Protein AF-A0A258ZZ74-F1 (afdb_monomer_lite)

Structure (mmCIF, N/CA/C/O backbone):
data_AF-A0A258ZZ74-F1
#
_entry.id   AF-A0A258ZZ74-F1
#
loop_
_atom_site.group_PDB
_atom_site.id
_atom_site.type_symbol
_atom_site.label_atom_id
_atom_site.label_alt_id
_atom_site.label_comp_id
_atom_site.label_asym_id
_atom_site.label_entity_id
_atom_site.label_seq_id
_atom_site.pdbx_PDB_ins_code
_atom_site.Cartn_x
_atom_site.Cartn_y
_atom_site.Cartn_z
_atom_site.occupancy
_atom_site.B_iso_or_equiv
_atom_site.auth_seq_id
_atom_site.auth_comp_id
_atom_site.auth_asym_id
_atom_site.auth_atom_id
_atom_site.pdbx_PDB_model_num
ATOM 1 N N . MET A 1 1 ? 78.093 2.857 35.028 1.00 42.72 1 MET A N 1
ATOM 2 C CA . MET A 1 1 ? 77.503 2.617 36.361 1.00 42.72 1 MET A CA 1
ATOM 3 C C . MET A 1 1 ? 76.112 3.218 36.326 1.00 42.72 1 MET A C 1
ATOM 5 O O . MET A 1 1 ? 76.011 4.297 35.765 1.00 42.72 1 MET A O 1
ATOM 9 N N . THR A 1 2 ? 75.133 2.490 36.871 1.00 38.94 2 THR A N 1
ATOM 10 C CA . THR A 1 2 ? 73.660 2.657 36.847 1.00 38.94 2 THR A CA 1
ATOM 11 C C . THR A 1 2 ? 72.900 2.067 35.653 1.00 38.94 2 THR A C 1
ATOM 13 O O . THR A 1 2 ? 73.303 2.189 34.500 1.00 38.94 2 THR A O 1
ATOM 16 N N . GLU A 1 3 ? 71.845 1.354 36.044 1.00 38.91 3 GLU A N 1
ATOM 17 C CA . GLU A 1 3 ? 70.993 0.377 35.367 1.00 38.91 3 GLU A CA 1
ATOM 18 C C . GLU A 1 3 ? 70.097 0.947 34.258 1.00 38.91 3 GLU A C 1
ATOM 20 O O . GLU A 1 3 ? 69.812 2.139 34.250 1.00 38.91 3 GLU A O 1
ATOM 25 N N . HIS A 1 4 ? 69.612 0.071 33.368 1.00 41.03 4 HIS A N 1
ATOM 26 C CA . HIS A 1 4 ? 68.176 -0.104 33.101 1.00 41.03 4 HIS A CA 1
ATOM 27 C C . HIS A 1 4 ? 67.924 -1.279 32.136 1.00 41.03 4 HIS A C 1
ATOM 29 O O . HIS A 1 4 ? 68.303 -1.253 30.970 1.00 41.03 4 HIS A O 1
ATOM 35 N N . ASP A 1 5 ? 67.276 -2.291 32.709 1.00 38.75 5 ASP A N 1
ATOM 36 C CA . ASP A 1 5 ? 66.079 -2.983 32.233 1.00 38.75 5 ASP A CA 1
ATOM 37 C C . ASP A 1 5 ? 66.019 -3.854 30.965 1.00 38.75 5 ASP A C 1
ATOM 39 O O . ASP A 1 5 ? 66.289 -3.462 29.834 1.00 38.75 5 ASP A O 1
ATOM 43 N N . ALA A 1 6 ? 65.408 -5.012 31.252 1.00 40.25 6 ALA A N 1
ATOM 44 C CA . ALA A 1 6 ? 64.407 -5.743 30.482 1.00 40.25 6 ALA A CA 1
ATOM 45 C C . ALA A 1 6 ? 64.885 -6.726 29.403 1.00 40.25 6 ALA A C 1
ATOM 47 O O . ALA A 1 6 ? 64.881 -6.476 28.200 1.00 40.25 6 ALA A O 1
ATOM 48 N N . HIS A 1 7 ? 65.146 -7.941 29.889 1.00 41.88 7 HIS A N 1
ATOM 49 C CA . HIS A 1 7 ? 65.055 -9.191 29.146 1.00 41.88 7 HIS A CA 1
ATOM 50 C C . HIS A 1 7 ? 63.631 -9.423 28.605 1.00 41.88 7 HIS A C 1
ATOM 52 O O . HIS A 1 7 ? 62.680 -9.534 29.377 1.00 41.88 7 HIS A O 1
ATOM 58 N N . ALA A 1 8 ? 63.500 -9.589 27.288 1.00 38.78 8 ALA A N 1
ATOM 59 C CA . ALA A 1 8 ? 62.332 -10.176 26.637 1.00 38.78 8 ALA A CA 1
ATOM 60 C C . ALA A 1 8 ? 62.792 -11.400 25.833 1.00 38.78 8 ALA A C 1
ATOM 62 O O . ALA A 1 8 ? 63.594 -11.273 24.910 1.00 38.78 8 ALA A O 1
ATOM 63 N N . GLY A 1 9 ? 62.316 -12.591 26.200 1.00 32.47 9 GLY A N 1
ATOM 64 C CA . GLY A 1 9 ? 62.687 -13.825 25.514 1.00 32.47 9 GLY A CA 1
ATOM 65 C C . GLY A 1 9 ? 61.933 -15.053 26.014 1.00 32.47 9 GLY A C 1
ATOM 66 O O . GLY A 1 9 ? 62.335 -15.660 26.994 1.00 32.47 9 GLY A O 1
ATOM 67 N N . HIS A 1 10 ? 60.872 -15.392 25.278 1.00 40.28 10 HIS A N 1
ATOM 68 C CA . HIS A 1 10 ? 60.289 -16.720 25.047 1.00 40.28 10 HIS A CA 1
ATOM 69 C C . HIS A 1 10 ? 59.945 -17.640 26.230 1.00 40.28 10 HIS A C 1
ATOM 71 O O . HIS A 1 10 ? 60.814 -18.310 26.772 1.00 40.28 10 HIS A O 1
ATOM 77 N N . HIS A 1 11 ? 58.641 -17.879 26.424 1.00 39.41 11 HIS A N 1
ATOM 78 C CA . HIS A 1 11 ? 58.143 -19.209 26.784 1.00 39.41 11 HIS A CA 1
ATOM 79 C C . HIS A 1 11 ? 56.885 -19.569 25.980 1.00 39.41 11 HIS A C 1
ATOM 81 O O . HIS A 1 11 ? 55.865 -18.886 26.026 1.00 39.41 11 HIS A O 1
ATOM 87 N N . HIS A 1 12 ? 57.027 -20.649 25.210 1.00 41.47 12 HIS A N 1
ATOM 88 C CA . HIS A 1 12 ? 55.965 -21.460 24.623 1.00 41.47 12 HIS A CA 1
ATOM 89 C C . HIS A 1 12 ? 54.983 -21.912 25.711 1.00 41.47 12 HIS A C 1
ATOM 91 O O . HIS A 1 12 ? 55.421 -22.456 26.723 1.00 41.47 12 HIS A O 1
ATOM 97 N N . HIS A 1 13 ? 53.680 -21.783 25.460 1.00 45.50 13 HIS A N 1
ATOM 98 C CA . HIS A 1 13 ? 52.678 -22.588 26.150 1.00 45.50 13 HIS A CA 1
ATOM 99 C C . HIS A 1 13 ? 51.765 -23.266 25.131 1.00 45.50 13 HIS A C 1
ATOM 101 O O . HIS A 1 13 ? 51.110 -22.615 24.319 1.00 45.50 13 HIS A O 1
ATOM 107 N N . ASP A 1 14 ? 51.812 -24.594 25.188 1.00 38.06 14 ASP A N 1
ATOM 108 C CA . ASP A 1 14 ? 50.993 -25.559 24.474 1.00 38.06 14 ASP A CA 1
ATOM 109 C C . ASP A 1 14 ? 49.493 -25.271 24.610 1.00 38.06 14 ASP A C 1
ATOM 111 O O . ASP A 1 14 ? 48.965 -25.095 25.710 1.00 38.06 14 ASP A O 1
ATOM 115 N N . HIS A 1 15 ? 48.791 -25.296 23.478 1.00 46.56 15 HIS A N 1
ATOM 116 C CA . HIS A 1 15 ? 47.340 -25.420 23.450 1.00 46.56 15 HIS A CA 1
ATOM 117 C C . HIS A 1 15 ? 46.973 -26.877 23.745 1.00 46.56 15 HIS A C 1
ATOM 119 O O . HIS A 1 15 ? 46.989 -27.725 22.857 1.00 46.56 15 HIS A O 1
ATOM 125 N N . ALA A 1 16 ? 46.662 -27.166 25.008 1.00 42.06 16 ALA A N 1
ATOM 126 C CA . ALA A 1 16 ? 46.005 -28.405 25.390 1.00 42.06 16 ALA A CA 1
ATOM 127 C C . ALA A 1 16 ? 44.517 -28.327 25.008 1.00 42.06 16 ALA A C 1
ATOM 129 O O . ALA A 1 16 ? 43.770 -27.497 25.532 1.00 42.06 16 ALA A O 1
ATOM 130 N N . ASP A 1 17 ? 44.116 -29.198 24.083 1.00 41.81 17 ASP A N 1
ATOM 131 C CA . ASP A 1 17 ? 42.730 -29.479 23.719 1.00 41.81 17 ASP A CA 1
ATOM 132 C C . ASP A 1 17 ? 41.906 -29.834 24.965 1.00 41.81 17 AS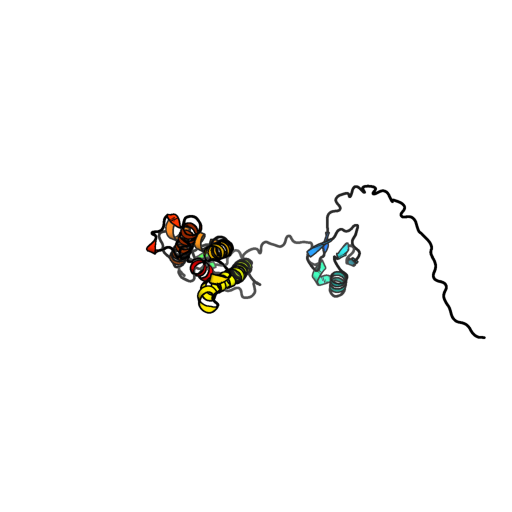P A C 1
ATOM 134 O O . ASP A 1 17 ? 42.073 -30.896 25.571 1.00 41.81 17 ASP A O 1
ATOM 138 N N . HIS A 1 18 ? 40.985 -28.946 25.343 1.00 48.97 18 HIS A N 1
ATOM 139 C CA . HIS A 1 18 ? 39.952 -29.260 26.321 1.00 48.97 18 HIS A CA 1
ATOM 140 C C . HIS A 1 18 ? 38.728 -29.851 25.604 1.00 48.97 18 HIS A C 1
ATOM 142 O O . HIS A 1 18 ? 38.211 -29.244 24.664 1.00 48.97 18 HIS A O 1
ATOM 148 N N . PRO A 1 19 ? 38.229 -31.021 26.040 1.00 39.16 19 PRO A N 1
ATOM 149 C CA . PRO A 1 19 ? 37.115 -31.692 25.392 1.00 39.16 19 PRO A CA 1
ATOM 150 C C . PRO A 1 19 ? 35.826 -30.889 25.588 1.00 39.16 19 PRO A C 1
ATOM 152 O O . PRO A 1 19 ? 35.427 -30.589 26.716 1.00 39.16 19 PRO A O 1
ATOM 155 N N . HIS A 1 20 ? 35.141 -30.583 24.484 1.00 40.81 20 HIS A N 1
ATOM 156 C CA . HIS A 1 20 ? 33.762 -30.104 24.492 1.00 40.81 20 HIS A CA 1
ATOM 157 C C . HIS A 1 20 ? 32.838 -31.231 24.971 1.00 40.81 20 HIS A C 1
ATOM 159 O O . HIS A 1 20 ? 32.226 -31.948 24.182 1.00 40.81 20 HIS A O 1
ATOM 165 N N . ALA A 1 21 ? 32.753 -31.402 26.290 1.00 36.88 21 ALA A N 1
ATOM 166 C CA . ALA A 1 21 ? 31.701 -32.179 26.918 1.00 36.88 21 ALA A CA 1
ATOM 167 C C . ALA A 1 21 ? 30.372 -31.451 26.681 1.00 36.88 21 ALA A C 1
ATOM 169 O O . ALA A 1 21 ? 30.149 -30.345 27.180 1.00 36.88 21 ALA A O 1
ATOM 170 N N . GLY A 1 22 ? 29.513 -32.069 25.870 1.00 42.47 22 GLY A N 1
ATOM 171 C CA . GLY A 1 22 ? 28.135 -31.652 25.674 1.00 42.47 22 GLY A CA 1
ATOM 172 C C . GLY A 1 22 ? 27.403 -31.664 27.008 1.00 42.47 22 GLY A C 1
ATOM 173 O O . GLY A 1 22 ? 27.003 -32.715 27.497 1.00 42.47 22 GLY A O 1
ATOM 174 N N . ALA A 1 23 ? 27.244 -30.485 27.603 1.00 36.53 23 ALA A N 1
ATOM 175 C CA . ALA A 1 23 ? 26.291 -30.285 28.675 1.00 36.53 23 ALA A CA 1
ATOM 176 C C . ALA A 1 23 ? 24.900 -30.256 28.039 1.00 36.53 23 ALA A C 1
ATOM 178 O O . ALA A 1 23 ? 24.501 -29.259 27.431 1.00 36.53 23 ALA A O 1
ATOM 179 N N . GLU A 1 24 ? 24.191 -31.375 28.159 1.00 40.66 24 GLU A N 1
ATOM 180 C CA . GLU A 1 24 ? 22.747 -31.461 27.987 1.00 40.66 24 GLU A CA 1
ATOM 181 C C . GLU A 1 24 ? 22.100 -30.367 28.848 1.00 40.66 24 GLU A C 1
ATOM 183 O O . GLU A 1 24 ? 22.023 -30.458 30.073 1.00 40.66 24 GLU A O 1
ATOM 188 N N . ARG A 1 25 ? 21.701 -29.262 28.213 1.00 40.62 25 ARG A N 1
ATOM 189 C CA . ARG A 1 25 ? 20.958 -28.202 28.888 1.00 40.62 25 ARG A CA 1
ATOM 190 C C . ARG A 1 25 ? 19.504 -28.640 28.946 1.00 40.62 25 ARG A C 1
ATOM 192 O O . ARG A 1 25 ? 18.794 -28.561 27.945 1.00 40.62 25 ARG A O 1
AT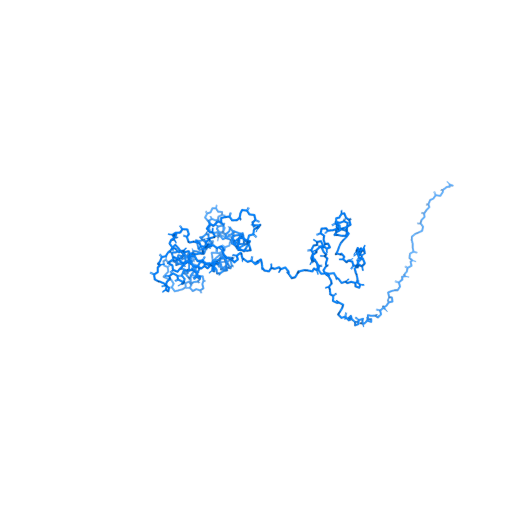OM 199 N N . SER A 1 26 ? 19.073 -29.078 30.126 1.00 42.00 26 SER A N 1
ATOM 200 C CA . SER A 1 26 ? 17.659 -29.095 30.500 1.00 42.00 26 SER A CA 1
ATOM 201 C C . SER A 1 26 ? 17.007 -27.769 30.090 1.00 42.00 26 SER A C 1
ATOM 203 O O . SER A 1 26 ? 17.641 -26.719 30.254 1.00 42.00 26 SER A O 1
ATOM 205 N N . PRO A 1 27 ? 15.770 -27.770 29.567 1.00 42.69 27 PRO A N 1
ATOM 206 C CA . PRO A 1 27 ? 15.079 -26.540 29.216 1.00 42.69 27 PRO A CA 1
ATOM 207 C C . PRO A 1 27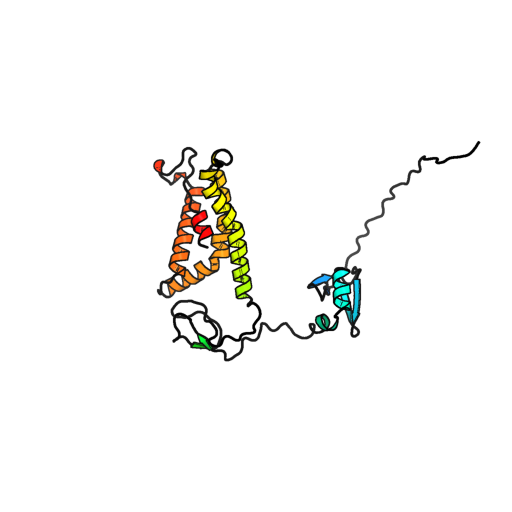 ? 14.738 -25.801 30.514 1.00 42.69 27 PRO A C 1
ATOM 209 O O . PRO A 1 27 ? 13.717 -26.060 31.143 1.00 42.69 27 PRO A O 1
ATOM 212 N N . VAL A 1 28 ? 15.632 -24.918 30.963 1.00 55.38 28 VAL A N 1
ATOM 213 C CA . VAL A 1 28 ? 15.297 -23.940 31.998 1.00 55.38 28 VAL A CA 1
ATOM 214 C C . VAL A 1 28 ? 14.368 -22.949 31.320 1.00 55.38 28 VAL A C 1
ATOM 216 O O . VAL A 1 28 ? 14.767 -22.284 30.363 1.00 55.38 28 VAL A O 1
ATOM 219 N N . GLU A 1 29 ? 13.117 -22.922 31.765 1.00 69.50 29 GLU A N 1
ATOM 220 C CA . GLU A 1 29 ? 12.105 -22.007 31.253 1.00 69.50 29 GLU A CA 1
ATOM 221 C C . GLU A 1 29 ? 12.646 -20.576 31.354 1.00 69.50 29 GLU A C 1
ATOM 223 O O . GLU A 1 29 ? 13.034 -20.115 32.431 1.00 69.50 29 GLU A O 1
ATOM 228 N N . ALA A 1 30 ? 12.782 -19.910 30.206 1.00 75.25 30 ALA A N 1
ATOM 229 C CA . ALA A 1 30 ? 13.293 -18.551 30.160 1.00 75.25 30 ALA A CA 1
ATOM 230 C C . ALA A 1 30 ? 12.299 -17.630 30.880 1.00 75.25 30 ALA A C 1
ATOM 232 O O . ALA A 1 30 ? 11.107 -17.616 30.573 1.00 75.25 30 ALA A O 1
ATOM 233 N N . VAL A 1 31 ? 12.794 -16.868 31.852 1.00 83.69 31 VAL A N 1
ATOM 234 C CA . VAL A 1 31 ? 11.992 -15.941 32.657 1.00 83.69 31 VAL A CA 1
ATOM 235 C C . VAL A 1 31 ? 12.115 -14.549 32.051 1.00 83.69 31 VAL A C 1
ATOM 237 O O . VAL A 1 31 ? 13.146 -14.199 31.484 1.00 83.69 31 VAL A O 1
ATOM 240 N N . LYS A 1 32 ? 11.065 -13.733 32.127 1.00 85.75 32 LYS A N 1
ATOM 241 C CA . LYS A 1 32 ? 11.079 -12.389 31.537 1.00 85.75 32 LYS A CA 1
ATOM 242 C C . LYS A 1 32 ? 11.694 -11.364 32.481 1.00 85.75 32 LYS A C 1
ATOM 244 O O . LYS A 1 32 ? 11.342 -11.315 33.656 1.00 85.75 32 LYS A O 1
ATOM 249 N N . ASP A 1 33 ? 12.538 -10.500 31.928 1.00 85.00 33 ASP A N 1
ATOM 250 C CA . ASP A 1 33 ? 12.975 -9.269 32.581 1.00 85.00 33 ASP A CA 1
ATOM 251 C C . ASP A 1 33 ? 11.752 -8.344 32.776 1.00 85.00 33 ASP A C 1
ATOM 253 O O . ASP A 1 33 ? 11.098 -7.987 31.789 1.00 85.00 33 ASP A O 1
ATOM 257 N N . PRO A 1 34 ? 11.412 -7.944 34.012 1.00 81.12 34 PRO A N 1
ATOM 258 C CA . PRO A 1 34 ? 10.199 -7.178 34.298 1.00 81.12 34 PRO A CA 1
ATOM 259 C C . PRO A 1 34 ? 10.265 -5.709 33.840 1.00 81.12 34 PRO A C 1
ATOM 261 O O . PRO A 1 34 ? 9.227 -5.053 33.777 1.00 81.12 34 PRO A O 1
ATOM 264 N N . VAL A 1 35 ? 11.448 -5.184 33.498 1.00 83.19 35 VAL A N 1
ATOM 265 C CA . VAL A 1 35 ? 11.635 -3.798 33.038 1.00 83.19 35 VAL A CA 1
ATOM 266 C C . VAL A 1 35 ? 11.483 -3.689 31.524 1.00 83.19 35 VAL A C 1
ATOM 268 O O . VAL A 1 35 ? 10.811 -2.782 31.035 1.00 83.19 35 VAL A O 1
ATOM 271 N N . CYS A 1 36 ? 12.092 -4.602 30.764 1.00 80.56 36 CYS A N 1
ATOM 272 C CA . CYS A 1 36 ? 12.118 -4.523 29.297 1.00 80.56 36 CYS A CA 1
ATOM 273 C C . CYS A 1 36 ? 11.370 -5.655 28.575 1.00 80.56 36 CYS A C 1
ATOM 275 O O . CYS A 1 36 ? 11.104 -5.543 27.378 1.00 80.56 36 CYS A O 1
ATOM 277 N N . GLY A 1 37 ? 11.016 -6.736 29.274 1.00 78.81 37 GLY A N 1
ATOM 278 C CA . GLY A 1 37 ? 10.321 -7.896 28.711 1.00 78.81 37 GLY A CA 1
ATOM 279 C C . GLY A 1 37 ? 11.210 -8.875 27.938 1.00 78.81 37 GLY A C 1
ATOM 280 O O . GLY A 1 37 ? 10.674 -9.780 27.298 1.00 78.81 37 GLY A O 1
ATOM 281 N N . MET A 1 38 ? 12.537 -8.705 27.974 1.00 82.06 38 MET A N 1
ATOM 282 C CA . MET A 1 38 ? 13.495 -9.615 27.336 1.00 82.06 38 MET A CA 1
ATOM 283 C C . MET A 1 38 ? 13.528 -10.968 28.058 1.00 82.06 38 MET A C 1
ATOM 285 O O . MET A 1 38 ? 13.427 -11.025 29.281 1.00 82.06 38 MET A O 1
ATOM 289 N N . GLU A 1 39 ? 13.671 -12.061 27.311 1.00 86.25 39 GLU A N 1
ATOM 290 C CA . GLU A 1 39 ? 13.815 -13.402 27.884 1.00 86.25 39 GLU A CA 1
ATOM 291 C C . GLU A 1 39 ? 15.219 -13.584 28.467 1.00 86.25 39 GLU A C 1
ATOM 293 O O . GLU A 1 39 ? 16.230 -13.394 27.791 1.00 86.25 39 GLU A O 1
ATOM 298 N N . VAL A 1 40 ? 15.274 -13.953 29.741 1.00 85.69 40 VAL A N 1
ATOM 299 C CA . VAL A 1 40 ? 16.495 -14.155 30.509 1.00 85.69 40 VAL A CA 1
ATOM 300 C C . VAL A 1 40 ? 16.516 -15.596 30.987 1.00 85.69 40 VAL A C 1
ATOM 302 O O . VAL A 1 40 ? 15.554 -16.096 31.566 1.00 85.69 40 VAL A O 1
ATOM 305 N N . ASN A 1 41 ? 17.633 -16.280 30.762 1.00 84.75 41 ASN A N 1
ATOM 306 C CA . ASN A 1 41 ? 17.838 -17.608 31.318 1.00 84.75 41 ASN A CA 1
ATOM 307 C C . ASN A 1 41 ? 18.258 -17.485 32.799 1.00 84.75 41 ASN A C 1
ATOM 309 O O . ASN A 1 41 ? 19.355 -16.980 33.060 1.00 84.75 41 ASN A O 1
ATOM 313 N N . PRO A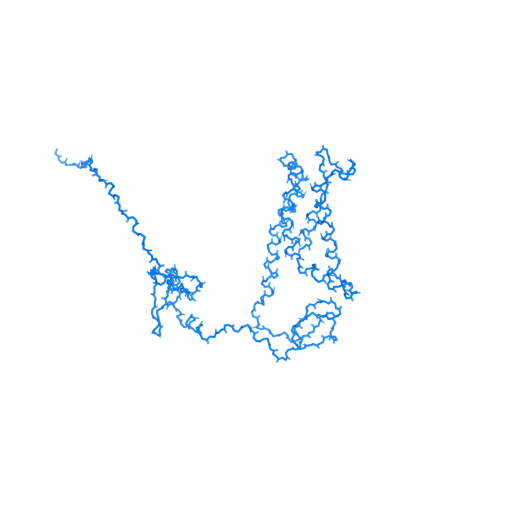 1 42 ? 17.453 -17.977 33.762 1.00 82.12 42 PRO A N 1
ATOM 314 C CA . PRO A 1 42 ? 17.769 -17.901 35.191 1.00 82.12 42 PRO A CA 1
ATOM 315 C C . PRO A 1 42 ? 19.097 -18.561 35.579 1.00 82.12 42 PRO A C 1
ATOM 317 O O . PRO A 1 42 ? 19.738 -18.141 36.539 1.00 82.12 42 PRO A O 1
ATOM 320 N N . ALA A 1 43 ? 19.536 -19.582 34.833 1.00 79.06 43 ALA A N 1
ATOM 321 C CA . ALA A 1 43 ? 20.766 -20.320 35.116 1.00 79.06 43 ALA A CA 1
ATOM 322 C C . ALA A 1 43 ? 22.041 -19.565 34.703 1.00 79.06 43 ALA A C 1
ATOM 324 O O . ALA A 1 43 ? 23.126 -19.899 35.173 1.00 79.06 43 ALA A O 1
ATOM 325 N N . THR A 1 44 ? 21.931 -18.559 33.828 1.00 78.88 44 THR A N 1
ATOM 326 C CA . THR A 1 44 ? 23.079 -17.790 33.311 1.00 78.88 44 THR A CA 1
ATOM 327 C C . THR A 1 44 ? 22.940 -16.282 33.522 1.00 78.88 44 THR A C 1
ATOM 329 O O . THR A 1 44 ? 23.741 -15.513 32.994 1.00 78.88 44 THR A O 1
ATOM 332 N N . ALA A 1 45 ? 21.914 -15.836 34.247 1.00 79.25 45 ALA A N 1
ATOM 333 C CA . ALA A 1 45 ? 21.653 -14.424 34.489 1.00 79.25 45 ALA A CA 1
ATOM 334 C C . ALA A 1 45 ? 22.720 -13.814 35.414 1.00 79.25 45 ALA A C 1
ATOM 336 O O . ALA A 1 45 ? 22.852 -14.211 36.571 1.00 79.25 45 ALA A O 1
ATOM 337 N N . GLY A 1 46 ? 23.460 -12.821 34.911 1.00 80.75 46 GLY A N 1
ATOM 338 C CA . GLY A 1 46 ? 24.462 -12.089 35.697 1.00 80.75 46 GLY A CA 1
ATOM 339 C C . GLY A 1 46 ? 23.869 -11.066 36.673 1.00 80.75 46 GLY A C 1
ATOM 340 O O . GLY A 1 46 ? 24.531 -10.697 37.637 1.00 80.75 46 GLY A O 1
ATOM 341 N N . PHE A 1 47 ? 22.623 -10.633 36.449 1.00 85.75 47 PHE A N 1
ATOM 342 C CA . PHE A 1 47 ? 21.953 -9.596 37.235 1.00 85.75 47 PHE A CA 1
ATOM 343 C C . PHE A 1 47 ? 20.639 -10.132 37.809 1.00 85.75 47 PHE A C 1
ATOM 345 O O . PHE A 1 47 ? 19.775 -10.603 37.064 1.00 85.75 47 PHE A O 1
ATOM 352 N N . ARG A 1 48 ? 20.491 -10.060 39.135 1.00 87.19 48 ARG A N 1
ATOM 353 C CA . ARG A 1 48 ? 19.324 -10.553 39.877 1.00 87.19 48 ARG A CA 1
ATOM 354 C C . ARG A 1 48 ? 19.031 -9.660 41.075 1.00 87.19 48 ARG A C 1
ATOM 356 O O . ARG A 1 48 ? 19.967 -9.165 41.690 1.00 87.19 48 ARG A O 1
ATOM 363 N N . SER A 1 49 ? 17.761 -9.518 41.425 1.00 86.12 49 SER A N 1
ATOM 364 C CA . SER A 1 49 ? 17.319 -8.768 42.605 1.00 86.12 49 SER A CA 1
ATOM 365 C C . SER A 1 49 ? 16.200 -9.531 43.303 1.00 86.12 49 SER A C 1
ATOM 367 O O . SER A 1 49 ? 15.431 -10.250 42.661 1.00 86.12 49 SER A O 1
ATOM 369 N N . GLU A 1 50 ? 16.125 -9.416 44.624 1.00 86.31 50 GLU A N 1
ATOM 370 C CA . GLU A 1 50 ? 15.117 -10.089 45.436 1.00 86.31 50 GLU A CA 1
ATOM 371 C C . GLU A 1 50 ? 14.135 -9.059 45.991 1.00 86.31 50 GLU A C 1
ATOM 373 O O . GLU A 1 50 ? 14.520 -8.130 46.699 1.00 86.31 50 GLU A O 1
ATOM 378 N N . TYR A 1 51 ? 12.852 -9.214 45.664 1.00 81.12 51 TYR A N 1
ATOM 379 C CA . TYR A 1 51 ? 11.812 -8.297 46.118 1.00 81.12 51 TYR A CA 1
ATOM 380 C C . TYR A 1 51 ? 10.525 -9.053 46.445 1.00 81.12 51 TYR A C 1
ATOM 382 O O . TYR A 1 51 ? 10.014 -9.826 45.635 1.00 81.12 51 TYR A O 1
ATOM 390 N N . GLY A 1 52 ? 9.990 -8.850 47.654 1.00 75.31 52 GLY A N 1
ATOM 391 C CA . GLY A 1 52 ? 8.762 -9.518 48.106 1.00 75.31 52 GLY A CA 1
ATOM 392 C C . GLY A 1 52 ? 8.867 -11.048 48.196 1.00 75.31 52 GLY A C 1
ATOM 393 O O . GLY A 1 52 ? 7.865 -11.730 48.002 1.00 75.31 52 GLY A O 1
ATOM 394 N N . GLY A 1 53 ? 10.068 -11.589 48.445 1.00 77.31 53 GLY A N 1
ATOM 395 C CA . GLY A 1 53 ? 10.321 -13.036 48.524 1.00 77.31 53 GLY A CA 1
ATOM 396 C C . GLY A 1 53 ? 10.383 -13.754 47.169 1.00 77.31 53 GLY A C 1
ATOM 397 O O . GLY A 1 53 ? 10.351 -14.982 47.129 1.00 77.31 53 GLY A O 1
ATOM 398 N N . LYS A 1 54 ? 10.456 -13.004 46.059 1.00 81.69 54 LYS A N 1
ATOM 399 C CA . LYS A 1 54 ? 10.681 -13.518 44.700 1.00 81.69 54 LYS A CA 1
ATOM 400 C C . LYS A 1 54 ? 12.011 -13.001 44.149 1.00 81.69 54 LYS A C 1
ATOM 402 O O . LYS A 1 54 ? 12.342 -11.828 44.325 1.00 81.69 54 LYS A O 1
ATOM 407 N N . THR A 1 55 ? 12.744 -13.863 43.445 1.00 86.25 55 THR A N 1
ATOM 408 C CA . THR A 1 55 ? 13.961 -13.491 42.709 1.00 86.25 55 THR A CA 1
ATOM 409 C C . THR A 1 55 ? 13.610 -13.095 41.275 1.00 86.25 55 THR A C 1
ATOM 411 O O . THR A 1 55 ? 13.037 -13.893 40.536 1.00 86.25 55 THR A O 1
ATOM 414 N N . TYR A 1 56 ? 13.985 -11.880 40.879 1.00 85.75 56 TYR A N 1
ATOM 415 C CA . TYR A 1 56 ? 13.849 -11.350 39.522 1.00 85.75 56 TYR A CA 1
ATOM 416 C C . TYR A 1 56 ? 15.198 -11.390 38.804 1.00 85.75 56 TYR A C 1
ATOM 418 O O . TYR A 1 56 ? 16.238 -11.148 39.420 1.00 85.75 56 TYR A O 1
ATOM 426 N N . PHE A 1 57 ? 15.177 -11.676 37.502 1.00 88.25 57 PHE A N 1
ATOM 427 C CA . PHE A 1 57 ? 16.365 -11.776 36.651 1.00 88.25 57 PHE A CA 1
ATOM 428 C C . PHE A 1 57 ? 16.335 -10.695 35.571 1.00 88.25 57 PHE A C 1
ATOM 430 O O . PHE A 1 57 ? 15.278 -10.430 34.999 1.00 88.25 57 PHE A O 1
ATOM 437 N N . PHE A 1 58 ? 17.491 -10.095 35.279 1.00 89.94 58 PHE A N 1
ATOM 438 C CA . PHE A 1 58 ? 17.593 -8.959 34.360 1.00 89.94 58 PHE A CA 1
ATOM 439 C C . PHE A 1 58 ? 18.571 -9.217 33.219 1.00 89.94 58 PHE A C 1
ATOM 441 O O . PHE A 1 58 ? 19.599 -9.878 33.386 1.00 89.94 58 PHE A O 1
ATOM 448 N N . CYS A 1 59 ? 18.275 -8.645 32.053 1.00 88.62 59 CYS A N 1
ATOM 449 C CA . CYS A 1 59 ? 19.090 -8.799 30.853 1.00 88.62 59 CYS A CA 1
ATOM 450 C C . CYS A 1 59 ? 20.353 -7.918 30.868 1.00 88.62 59 CYS A C 1
ATOM 452 O O . CYS A 1 59 ? 21.278 -8.141 30.090 1.00 88.62 59 CYS A O 1
ATOM 454 N N . SER A 1 60 ? 20.394 -6.887 31.720 1.00 87.69 60 SER A N 1
ATOM 455 C CA . SER A 1 60 ? 21.499 -5.926 31.803 1.00 87.69 60 SER A CA 1
ATOM 456 C C . SER A 1 60 ? 21.523 -5.192 33.146 1.00 87.69 60 SER A C 1
ATOM 458 O O . SER A 1 60 ? 20.486 -5.060 33.797 1.00 87.69 60 SER A O 1
ATOM 460 N N . ALA A 1 61 ? 22.683 -4.625 33.502 1.00 88.31 61 ALA A N 1
ATOM 461 C CA . ALA A 1 61 ? 22.836 -3.746 34.667 1.00 88.31 61 ALA A CA 1
ATOM 462 C C . ALA A 1 61 ? 21.830 -2.583 34.649 1.00 88.31 61 ALA A C 1
ATOM 464 O O . ALA A 1 61 ? 21.192 -2.285 35.647 1.00 88.31 61 ALA A O 1
ATOM 465 N N . LYS A 1 62 ? 21.580 -1.995 33.472 1.00 87.00 62 LYS A N 1
ATOM 466 C CA . LYS A 1 62 ? 20.614 -0.900 33.326 1.00 87.00 62 LYS A CA 1
ATOM 467 C C . LYS A 1 62 ? 19.191 -1.304 33.735 1.00 87.00 62 LYS A C 1
ATOM 469 O O . LYS A 1 62 ? 18.494 -0.508 34.358 1.00 87.00 62 LYS A O 1
ATOM 474 N N . CYS A 1 63 ? 18.747 -2.508 33.368 1.00 86.19 63 CYS A N 1
ATOM 475 C CA . CYS A 1 63 ? 17.413 -3.002 33.735 1.00 86.19 63 CYS A CA 1
ATOM 476 C C . CYS A 1 63 ? 17.339 -3.336 35.228 1.00 86.19 63 CYS A C 1
ATOM 478 O O . CYS A 1 63 ? 16.354 -2.994 35.874 1.00 86.19 63 CYS A O 1
ATOM 480 N N . HIS A 1 64 ? 18.412 -3.895 35.787 1.00 90.19 64 HIS A N 1
ATOM 481 C CA . HIS A 1 64 ? 18.548 -4.110 37.225 1.00 90.19 64 HIS A CA 1
ATOM 482 C C . HIS A 1 64 ? 18.429 -2.800 38.022 1.00 90.19 64 HIS A C 1
ATOM 484 O O . HIS A 1 64 ? 17.555 -2.676 38.875 1.00 90.19 64 HIS A O 1
ATOM 490 N N . ASP A 1 65 ? 19.223 -1.785 37.681 1.00 88.12 65 ASP A N 1
ATOM 491 C CA . ASP A 1 65 ? 19.247 -0.511 38.412 1.00 88.12 65 ASP A CA 1
ATOM 492 C C . ASP A 1 65 ? 17.908 0.236 38.291 1.00 88.12 65 ASP A C 1
ATOM 494 O O . ASP A 1 65 ? 17.433 0.873 39.231 1.00 88.12 65 ASP A O 1
ATOM 498 N N . THR A 1 66 ? 17.253 0.113 37.132 1.00 84.56 66 THR A N 1
ATOM 499 C CA . THR A 1 66 ? 15.913 0.672 36.902 1.00 84.56 66 THR A CA 1
ATOM 500 C C . THR A 1 66 ? 14.856 -0.016 37.771 1.00 84.56 66 THR A C 1
ATOM 502 O O . THR A 1 66 ? 13.938 0.646 38.258 1.00 84.56 66 THR A O 1
ATOM 505 N N . PHE A 1 67 ? 14.977 -1.329 37.982 1.00 88.00 67 PHE A N 1
ATOM 506 C CA . PHE A 1 67 ? 14.094 -2.079 38.870 1.00 88.00 67 PHE A CA 1
ATOM 507 C C . PHE A 1 67 ? 14.327 -1.714 40.338 1.00 88.00 67 PHE A C 1
ATOM 509 O O . PHE A 1 67 ? 13.358 -1.474 41.053 1.00 88.00 67 PHE A O 1
ATOM 516 N N . GLU A 1 68 ? 15.581 -1.607 40.784 1.00 85.75 68 GLU A N 1
ATOM 517 C CA . GLU A 1 68 ? 15.906 -1.218 42.164 1.00 85.75 68 GLU A CA 1
ATOM 518 C C . GLU A 1 68 ? 15.442 0.202 42.506 1.00 85.75 68 GLU A C 1
ATOM 520 O O . GLU A 1 68 ? 15.015 0.460 43.632 1.00 85.75 68 GLU A O 1
ATOM 525 N N . ALA A 1 69 ? 15.453 1.116 41.532 1.00 86.62 69 ALA A N 1
ATOM 526 C CA . ALA A 1 69 ? 14.972 2.480 41.721 1.00 86.62 69 ALA A CA 1
ATOM 527 C C . ALA A 1 69 ? 13.449 2.568 41.953 1.00 86.62 69 ALA A C 1
ATOM 529 O O . ALA A 1 69 ? 12.988 3.487 42.633 1.00 86.62 69 ALA A O 1
ATOM 530 N N . ALA A 1 70 ? 12.655 1.647 41.391 1.00 82.38 70 ALA A N 1
ATOM 531 C CA . ALA A 1 70 ? 11.192 1.676 41.489 1.00 82.38 70 ALA A CA 1
ATOM 532 C C . ALA A 1 70 ? 10.547 0.271 41.411 1.00 82.38 70 ALA A C 1
ATOM 534 O O . ALA A 1 70 ? 9.759 0.001 40.499 1.00 82.38 70 ALA A O 1
ATOM 535 N N . PRO A 1 71 ? 10.807 -0.634 42.372 1.00 81.19 71 PRO A N 1
ATOM 536 C CA . PRO A 1 71 ? 10.415 -2.043 42.260 1.00 81.19 71 PRO A CA 1
ATOM 537 C C . PRO A 1 71 ? 8.893 -2.246 42.256 1.00 81.19 71 PRO A C 1
ATOM 539 O O . PRO A 1 71 ? 8.372 -3.113 41.556 1.00 81.19 71 PRO A O 1
ATOM 542 N N . THR A 1 72 ? 8.139 -1.399 42.960 1.00 78.94 72 THR A N 1
ATOM 543 C CA . THR A 1 72 ? 6.668 -1.457 42.995 1.00 78.94 72 THR A CA 1
ATOM 544 C C . THR A 1 72 ? 6.017 -1.214 41.631 1.00 78.94 72 THR A C 1
ATOM 546 O O . THR A 1 72 ? 4.947 -1.764 41.375 1.00 78.94 72 THR A O 1
ATOM 549 N N . ALA A 1 73 ? 6.662 -0.453 40.737 1.00 76.38 73 ALA A N 1
ATOM 550 C CA . ALA A 1 73 ? 6.159 -0.195 39.387 1.00 76.38 73 ALA A CA 1
ATOM 551 C C . ALA A 1 73 ? 6.209 -1.445 38.491 1.00 76.38 73 ALA A C 1
ATOM 553 O O . ALA A 1 73 ? 5.397 -1.581 37.577 1.00 76.38 73 ALA A O 1
ATOM 554 N N . TYR A 1 74 ? 7.131 -2.369 38.775 1.00 73.50 74 TYR A N 1
ATOM 555 C CA . TYR A 1 74 ? 7.386 -3.554 37.951 1.00 73.50 74 TYR A CA 1
ATOM 556 C C . TYR A 1 74 ? 6.832 -4.847 38.568 1.00 73.50 74 TYR A C 1
ATOM 558 O O . TYR A 1 74 ? 6.466 -5.771 37.847 1.00 73.50 74 TYR A O 1
ATOM 566 N N . VAL A 1 75 ? 6.692 -4.905 39.895 1.00 74.00 75 VAL A N 1
ATOM 567 C CA . VAL A 1 75 ? 6.213 -6.095 40.629 1.00 74.00 75 VAL A CA 1
ATOM 568 C C . VAL A 1 75 ? 4.680 -6.209 40.650 1.00 74.00 75 VAL A C 1
ATOM 570 O O . VAL A 1 75 ? 4.136 -7.295 40.835 1.00 74.00 75 VAL A O 1
ATOM 573 N N . ALA A 1 76 ? 3.950 -5.123 40.379 1.00 58.53 76 ALA A N 1
ATOM 574 C CA . ALA A 1 76 ? 2.483 -5.116 40.370 1.00 58.53 76 ALA A CA 1
ATOM 575 C C . ALA A 1 76 ? 1.832 -5.861 39.175 1.00 58.53 76 ALA A C 1
ATOM 577 O O . ALA A 1 76 ? 0.606 -5.901 39.079 1.00 58.53 76 ALA A O 1
ATOM 578 N N . THR A 1 77 ? 2.613 -6.476 38.275 1.00 50.62 77 THR A N 1
ATOM 579 C CA . THR A 1 77 ? 2.122 -7.013 36.986 1.00 50.62 77 THR A CA 1
ATOM 580 C C . THR A 1 77 ? 2.272 -8.536 36.849 1.00 50.62 77 THR A C 1
ATOM 582 O O . THR A 1 77 ? 2.564 -9.038 35.770 1.00 50.62 77 THR A O 1
ATOM 585 N N . GLU A 1 78 ? 2.049 -9.308 37.918 1.00 50.56 78 GLU A N 1
ATOM 586 C CA . GLU A 1 78 ? 2.081 -10.787 37.837 1.00 50.56 78 GLU A CA 1
ATOM 587 C C . GLU A 1 78 ? 0.795 -11.512 38.277 1.00 50.56 78 GLU A C 1
ATOM 589 O O . GLU A 1 78 ? 0.786 -12.733 38.399 1.00 50.56 78 GLU A O 1
ATOM 594 N N . ALA A 1 79 ? -0.330 -10.810 38.451 1.00 44.81 79 ALA A N 1
ATOM 595 C CA . ALA A 1 79 ? -1.615 -11.458 38.760 1.00 44.81 79 ALA A CA 1
ATOM 596 C C . ALA A 1 79 ? -2.818 -10.826 38.046 1.00 44.81 79 ALA A C 1
ATOM 598 O O . ALA A 1 79 ? -3.876 -10.619 38.635 1.00 44.81 79 ALA A O 1
ATOM 599 N N . GLN A 1 80 ? -2.674 -10.559 36.750 1.00 37.09 80 GLN A N 1
ATOM 600 C CA . GLN A 1 80 ? -3.813 -10.531 35.837 1.00 37.09 80 GLN A CA 1
ATOM 601 C C . GLN A 1 80 ? -3.321 -10.955 34.450 1.00 37.09 80 GLN A C 1
ATOM 603 O O . GLN A 1 80 ? -2.354 -10.369 33.954 1.00 37.09 80 GLN A O 1
ATOM 608 N N . PRO A 1 81 ? -3.975 -11.926 33.778 1.00 40.53 81 PRO A N 1
ATOM 609 C CA . PRO A 1 81 ? -3.939 -11.945 32.325 1.00 40.53 81 PRO A CA 1
ATOM 610 C C . PRO A 1 81 ? -4.307 -10.526 31.922 1.00 40.53 81 PRO A C 1
ATOM 612 O O . PRO A 1 81 ? -5.366 -10.052 32.334 1.00 40.53 81 PRO A O 1
ATOM 615 N N . ARG A 1 82 ? -3.411 -9.822 31.221 1.00 41.88 82 ARG A N 1
ATOM 616 C CA . ARG A 1 82 ? -3.716 -8.509 30.652 1.00 41.88 82 ARG A CA 1
ATOM 617 C C . ARG A 1 82 ? -5.108 -8.641 30.044 1.00 41.88 82 ARG A C 1
ATOM 619 O O . ARG A 1 82 ? -5.232 -9.431 29.102 1.00 41.88 82 ARG A O 1
ATOM 626 N N . PRO A 1 83 ? -6.149 -7.974 30.578 1.00 38.16 83 PRO A N 1
ATOM 627 C CA . PRO A 1 83 ? -7.436 -8.068 29.938 1.00 38.16 83 PRO A CA 1
ATOM 628 C C . PRO A 1 83 ? -7.176 -7.571 28.521 1.00 38.16 83 PRO A C 1
ATOM 630 O O . PRO A 1 83 ? -6.633 -6.477 28.324 1.00 38.16 83 PRO A O 1
ATOM 633 N N . ALA A 1 84 ? -7.501 -8.391 27.520 1.00 46.66 84 ALA A N 1
ATOM 634 C CA . ALA A 1 84 ? -7.980 -7.818 26.278 1.00 46.66 84 ALA A CA 1
ATOM 635 C C . ALA A 1 84 ? -9.024 -6.812 26.751 1.00 46.66 84 ALA A C 1
ATOM 637 O O . ALA A 1 84 ? -10.014 -7.255 27.329 1.00 46.66 84 ALA A O 1
ATOM 638 N N . ARG A 1 85 ? -8.673 -5.510 26.724 1.00 46.47 85 ARG A N 1
ATOM 639 C CA . ARG A 1 85 ? -9.411 -4.441 27.411 1.00 46.47 85 ARG A CA 1
ATOM 640 C C . ARG A 1 85 ? -10.882 -4.764 27.248 1.00 46.47 85 ARG A C 1
ATOM 642 O O . ARG A 1 85 ? -11.331 -4.844 26.103 1.00 46.47 85 ARG A O 1
ATOM 649 N N . GLU A 1 86 ? -11.572 -5.057 28.350 1.00 50.94 86 GLU A N 1
ATOM 650 C CA . GLU A 1 86 ? -12.998 -5.319 28.277 1.00 50.94 86 GLU A CA 1
ATOM 651 C C . GLU A 1 86 ? -13.594 -4.035 27.722 1.00 50.94 86 GLU A C 1
ATOM 653 O O . GLU A 1 86 ? -13.578 -2.983 28.363 1.00 50.94 86 GLU A O 1
ATOM 658 N N . GLN A 1 87 ? -13.955 -4.102 26.441 1.00 54.78 87 GLN A N 1
ATOM 659 C CA . GLN A 1 87 ? -14.579 -3.002 25.738 1.00 54.78 87 GLN A CA 1
ATOM 660 C C . GLN A 1 87 ? -15.801 -2.651 26.572 1.00 54.78 87 GLN A C 1
ATOM 662 O O . GLN A 1 87 ? -16.500 -3.586 26.984 1.00 54.78 87 GLN A O 1
ATOM 667 N N . PRO A 1 88 ? -16.052 -1.371 26.881 1.00 49.75 88 PRO A N 1
ATOM 668 C CA . PRO A 1 88 ? -17.110 -1.046 27.813 1.00 49.75 88 PRO A CA 1
ATOM 669 C C . PRO A 1 88 ? -18.425 -1.589 27.245 1.00 49.75 88 PRO A C 1
ATOM 671 O O . PRO A 1 88 ? -18.937 -1.100 26.234 1.00 49.75 88 PRO A O 1
ATOM 674 N N . LYS A 1 89 ? -18.940 -2.662 27.853 1.00 53.44 89 LYS A N 1
ATOM 675 C CA . LYS A 1 89 ? -20.232 -3.240 27.499 1.00 53.44 89 LYS A CA 1
ATOM 676 C C . LYS A 1 89 ? -21.264 -2.146 27.760 1.00 53.44 89 LYS A C 1
ATOM 678 O O . LYS A 1 89 ? -21.496 -1.788 28.909 1.00 53.44 89 LYS A O 1
ATOM 683 N N . GLY A 1 90 ? -21.816 -1.579 26.688 1.00 63.88 90 GLY A N 1
ATOM 684 C CA . GLY A 1 90 ? -22.789 -0.485 26.753 1.00 63.88 90 GLY A CA 1
ATOM 685 C C . GLY A 1 90 ? -22.361 0.834 26.101 1.00 63.88 90 GLY A C 1
ATOM 686 O O . GLY A 1 90 ? -23.175 1.752 26.068 1.00 63.88 90 GLY A O 1
ATOM 687 N N . VAL A 1 91 ? -21.147 0.957 25.543 1.00 75.69 91 VAL A N 1
ATOM 688 C CA . VAL A 1 91 ? -20.821 2.119 24.693 1.00 75.69 91 VAL A CA 1
ATOM 689 C C . VAL A 1 91 ? -21.497 1.958 23.336 1.00 75.69 91 VAL A C 1
ATOM 691 O O . VAL A 1 91 ? -21.354 0.933 22.662 1.00 75.69 91 VAL A O 1
ATOM 694 N N . ILE A 1 92 ? -22.263 2.980 22.958 1.00 82.56 92 ILE A N 1
ATOM 695 C CA . ILE A 1 92 ? -22.901 3.080 21.650 1.00 82.56 92 ILE A CA 1
ATOM 696 C C . ILE A 1 92 ? -21.846 3.544 20.650 1.00 82.56 92 ILE A C 1
ATOM 698 O O . ILE A 1 92 ? -21.195 4.567 20.848 1.00 82.56 92 ILE A O 1
ATOM 702 N N . TYR A 1 93 ? -21.684 2.779 19.579 1.00 86.50 93 TYR A N 1
ATOM 703 C CA . TYR A 1 93 ? -20.841 3.115 18.443 1.00 86.50 93 TYR A CA 1
ATOM 704 C C . TYR A 1 93 ? -21.722 3.607 17.301 1.00 86.50 93 TYR A C 1
ATOM 706 O O . TYR A 1 93 ? -22.775 3.023 17.027 1.00 86.50 93 TYR A O 1
ATOM 714 N N . THR A 1 94 ? -21.287 4.672 16.639 1.00 89.44 94 THR A N 1
ATOM 715 C CA . THR A 1 94 ? -21.980 5.310 15.529 1.00 89.44 94 THR A CA 1
ATOM 716 C C . THR A 1 94 ? -21.082 5.464 14.310 1.00 89.44 94 THR A C 1
ATOM 718 O O . THR A 1 94 ? -19.857 5.490 14.405 1.00 89.44 94 THR A O 1
ATOM 721 N N . CYS A 1 95 ? -21.687 5.524 13.127 1.00 87.06 95 CYS A N 1
ATOM 722 C CA . CYS A 1 95 ? -20.955 5.820 11.904 1.00 87.06 95 CYS A CA 1
ATOM 723 C C . CYS A 1 95 ? -20.901 7.342 11.701 1.00 87.06 95 CYS A C 1
ATOM 725 O O . CYS A 1 95 ? -21.972 7.942 11.581 1.00 87.06 95 CYS A O 1
ATOM 727 N N . PRO A 1 96 ? -19.716 7.960 11.530 1.00 80.75 96 PRO A N 1
ATOM 728 C CA . PRO A 1 96 ? -19.600 9.407 11.304 1.00 80.75 96 PRO A CA 1
ATOM 729 C C . PRO A 1 96 ? -20.415 9.906 10.103 1.00 80.75 96 PRO A C 1
ATOM 731 O O . PRO A 1 96 ? -20.982 10.992 10.123 1.00 80.75 96 PRO A O 1
ATOM 734 N N . MET A 1 97 ? -20.516 9.076 9.062 1.00 79.56 97 MET A N 1
ATOM 735 C CA . MET A 1 97 ? -21.266 9.387 7.842 1.00 79.56 97 MET A CA 1
ATOM 736 C C . MET A 1 97 ? -22.745 8.987 7.909 1.00 79.56 97 MET A C 1
ATOM 738 O O . MET A 1 97 ? -23.551 9.496 7.135 1.00 79.56 97 MET A O 1
ATOM 742 N N . HIS A 1 98 ? -23.115 8.069 8.805 1.00 82.50 98 HIS A N 1
ATOM 743 C CA . HIS A 1 98 ? -24.484 7.567 8.944 1.00 82.50 98 HIS A CA 1
ATOM 744 C C . HIS A 1 98 ? -24.875 7.528 10.427 1.00 82.50 98 HIS A C 1
ATOM 746 O O . HIS A 1 98 ? -24.949 6.437 10.998 1.00 82.50 98 HIS A O 1
ATOM 752 N N . PRO A 1 99 ? -25.174 8.686 11.054 1.00 82.38 99 PRO A N 1
ATOM 753 C CA . PRO A 1 99 ? -25.451 8.774 12.495 1.00 82.38 99 PRO A CA 1
ATOM 754 C C . PRO A 1 99 ? -26.664 7.950 12.958 1.00 82.38 99 PRO A C 1
ATOM 756 O O . PRO A 1 99 ? -26.847 7.698 14.144 1.00 82.38 99 PRO A O 1
ATOM 759 N N . GLN A 1 100 ? -27.502 7.529 12.006 1.00 85.81 100 GLN A N 1
ATOM 760 C CA . GLN A 1 100 ? -28.645 6.635 12.204 1.00 85.81 100 GLN A CA 1
ATOM 761 C C . GLN A 1 100 ? -28.221 5.212 12.609 1.00 85.81 100 GLN A C 1
ATOM 763 O O . GLN A 1 100 ? -29.019 4.473 13.180 1.00 85.81 100 GLN A O 1
ATOM 768 N N . ILE A 1 101 ? -26.980 4.814 12.315 1.00 85.31 101 ILE A N 1
ATOM 769 C CA . ILE A 1 101 ? -26.424 3.519 12.703 1.00 85.31 101 ILE A CA 1
ATOM 770 C C . ILE A 1 101 ? -25.829 3.658 14.097 1.00 85.31 101 ILE A C 1
ATOM 772 O O . ILE A 1 101 ? -24.738 4.191 14.240 1.00 85.31 101 ILE A O 1
ATOM 776 N N . ARG A 1 102 ? -26.543 3.161 15.109 1.00 85.62 102 ARG A N 1
ATOM 777 C CA . ARG A 1 102 ? -26.098 3.105 16.508 1.00 85.62 102 ARG A CA 1
ATOM 778 C C . ARG A 1 102 ? -26.171 1.660 16.982 1.00 85.62 102 ARG A C 1
ATOM 780 O O . ARG A 1 102 ? -27.250 1.073 16.978 1.00 85.62 102 ARG A O 1
ATOM 787 N N . GLN A 1 103 ? -25.043 1.080 17.372 1.00 82.62 103 GLN A N 1
ATOM 788 C CA . GLN A 1 103 ? -24.990 -0.299 17.865 1.00 82.62 103 GLN A CA 1
ATOM 789 C C . GLN A 1 103 ? -24.092 -0.428 19.090 1.00 82.62 103 GLN A C 1
ATOM 791 O O . GLN A 1 103 ? -23.210 0.396 19.324 1.00 82.62 103 GLN A O 1
ATOM 796 N N . MET A 1 104 ? -24.330 -1.469 19.884 1.00 79.50 104 MET A N 1
ATOM 797 C CA . MET A 1 104 ? -23.488 -1.771 21.037 1.00 79.50 104 MET A CA 1
ATOM 798 C C . MET A 1 104 ? -22.241 -2.528 20.577 1.00 79.50 104 MET A C 1
ATOM 800 O O . MET A 1 104 ? -22.348 -3.648 20.080 1.00 79.50 104 MET A O 1
ATOM 804 N N . GLY A 1 105 ? -21.073 -1.919 20.775 1.00 75.00 105 GLY A N 1
ATOM 805 C CA . GLY A 1 105 ? -19.777 -2.493 20.410 1.00 75.00 105 GLY A CA 1
ATOM 806 C C . GLY A 1 105 ? -19.267 -2.115 19.009 1.00 75.00 105 GLY A C 1
ATOM 807 O O . GLY A 1 105 ? -20.023 -1.625 18.161 1.00 75.00 105 GLY A O 1
ATOM 808 N N . PRO A 1 106 ? -17.964 -2.336 18.761 1.00 78.44 106 PRO A N 1
ATOM 809 C CA . PRO A 1 106 ? -17.316 -1.990 17.508 1.00 78.44 106 PRO A CA 1
ATOM 810 C C . PRO A 1 106 ? -17.826 -2.868 16.365 1.00 78.44 106 PRO A C 1
ATOM 812 O O . PRO A 1 106 ? -18.319 -3.980 16.553 1.00 78.44 106 PRO A O 1
ATOM 815 N N . GLY A 1 107 ? -17.677 -2.367 15.149 1.00 82.44 107 GLY A N 1
ATOM 816 C CA . GLY A 1 107 ? -18.077 -3.075 13.944 1.00 82.44 107 GLY A CA 1
ATOM 817 C C . GLY A 1 107 ? -17.952 -2.181 12.726 1.00 82.44 107 GLY A C 1
ATOM 818 O O . GLY A 1 107 ? -17.461 -1.057 12.818 1.00 82.44 107 GLY A O 1
ATOM 819 N N . ASN A 1 108 ? -18.419 -2.681 11.588 1.00 84.00 108 ASN A N 1
ATOM 820 C CA . ASN A 1 108 ? -18.482 -1.908 10.355 1.00 84.00 108 ASN A CA 1
ATOM 821 C C . ASN A 1 108 ? -19.916 -1.447 10.113 1.00 84.00 108 ASN A C 1
ATOM 823 O O . ASN A 1 108 ? -20.869 -2.200 10.309 1.00 84.00 108 ASN A O 1
ATOM 827 N N . CYS A 1 109 ? -20.062 -0.216 9.642 1.00 82.94 109 CYS A N 1
ATOM 828 C CA . CYS A 1 109 ? -21.339 0.337 9.238 1.00 82.94 109 CYS A CA 1
ATOM 829 C C . CYS A 1 109 ? -21.944 -0.510 8.100 1.00 82.94 109 CYS A C 1
ATOM 831 O O . CYS A 1 109 ? -21.307 -0.652 7.054 1.00 82.94 109 CYS A O 1
ATOM 833 N N . PRO A 1 110 ? -23.185 -1.012 8.234 1.00 80.50 110 PRO A N 1
ATOM 834 C CA . PRO A 1 110 ? -23.838 -1.820 7.201 1.00 80.50 110 PRO A CA 1
ATOM 835 C C . PRO A 1 110 ? -24.201 -1.008 5.948 1.00 80.50 110 PRO A C 1
ATOM 837 O O . PRO A 1 110 ? -24.580 -1.572 4.924 1.00 80.50 110 PRO A O 1
ATOM 840 N N . ILE A 1 111 ? -24.106 0.323 6.027 1.00 73.50 111 ILE A N 1
ATOM 841 C CA . ILE A 1 111 ? -24.343 1.226 4.907 1.00 73.50 111 ILE A CA 1
ATOM 842 C C . ILE A 1 111 ? -23.039 1.523 4.160 1.00 73.50 111 ILE A C 1
ATOM 844 O O . ILE A 1 111 ? -22.944 1.244 2.975 1.00 73.50 111 ILE A O 1
ATOM 848 N N . CYS A 1 112 ? -22.031 2.111 4.799 1.00 74.69 112 CYS A N 1
ATOM 849 C CA . CYS A 1 112 ? -20.832 2.555 4.073 1.00 74.69 112 CYS A CA 1
ATOM 850 C C . CYS A 1 112 ? -19.597 1.679 4.269 1.00 74.69 112 CYS A C 1
ATOM 852 O O . CYS A 1 112 ? -18.581 1.936 3.625 1.00 74.69 112 CYS A O 1
ATOM 854 N N . GLY A 1 113 ? -19.650 0.685 5.157 1.00 72.75 113 GLY A N 1
ATOM 855 C CA . GLY A 1 113 ? -18.511 -0.173 5.484 1.00 72.75 113 GLY A CA 1
ATOM 856 C C . GLY A 1 113 ? -17.405 0.511 6.296 1.00 72.75 113 GLY A C 1
ATOM 857 O O . GLY A 1 113 ? -16.364 -0.100 6.519 1.00 72.75 113 GLY A O 1
ATOM 858 N N . MET A 1 114 ? -17.594 1.761 6.739 1.00 79.81 114 MET A N 1
ATOM 859 C CA . MET A 1 114 ? -16.652 2.416 7.657 1.00 79.81 114 MET A CA 1
ATOM 860 C C . MET A 1 114 ? -16.726 1.787 9.047 1.00 79.81 114 MET A C 1
ATOM 862 O O . MET A 1 114 ? -17.816 1.425 9.498 1.00 79.81 114 MET A O 1
ATOM 866 N N . THR A 1 115 ? -15.583 1.699 9.728 1.00 81.00 115 THR A N 1
ATOM 867 C CA . THR A 1 115 ? -15.521 1.307 11.139 1.00 81.00 115 THR A CA 1
ATOM 868 C C . THR A 1 115 ? -16.364 2.281 11.961 1.00 81.00 115 THR A C 1
ATOM 870 O O . THR A 1 115 ? -16.322 3.490 11.736 1.00 81.00 115 THR A O 1
ATOM 873 N N . LEU A 1 116 ? -17.174 1.759 12.874 1.00 85.25 116 LEU A N 1
ATOM 874 C CA . LEU A 1 116 ? -17.967 2.583 13.773 1.00 85.25 116 LEU A CA 1
ATOM 875 C C . LEU A 1 116 ? -17.082 3.168 14.868 1.00 85.25 116 LEU A C 1
ATOM 877 O O . LEU A 1 116 ? -16.223 2.480 15.421 1.00 85.25 116 LEU A O 1
ATOM 881 N N . GLU A 1 117 ? -17.341 4.420 15.211 1.00 81.12 117 GLU A N 1
ATOM 882 C CA . GLU A 1 117 ? -16.634 5.160 16.248 1.00 81.12 117 GLU A CA 1
ATOM 883 C C . GLU A 1 117 ? -17.512 5.266 17.499 1.00 81.12 117 GLU A C 1
ATOM 885 O O . GLU A 1 117 ? -18.735 5.361 17.381 1.00 81.12 117 GLU A O 1
ATOM 890 N N . PRO A 1 118 ? -16.942 5.222 18.712 1.00 81.38 118 PRO A N 1
ATOM 891 C CA . PRO A 1 118 ? -17.719 5.390 19.932 1.00 81.38 118 PRO A CA 1
ATOM 892 C C . PRO A 1 118 ? -18.342 6.791 19.961 1.00 81.38 118 PRO A C 1
ATOM 894 O O . PRO A 1 118 ? -17.659 7.793 19.775 1.00 81.38 118 PRO A O 1
ATOM 897 N N . GLU A 1 119 ? -19.647 6.862 20.207 1.00 77.50 119 GLU A N 1
ATOM 898 C CA . GLU A 1 119 ? -20.406 8.117 20.222 1.00 77.50 119 GLU A CA 1
ATOM 899 C C . GLU A 1 119 ? -19.978 9.048 21.363 1.00 77.50 119 GLU A C 1
ATOM 901 O O . GLU A 1 119 ? -20.041 10.269 21.242 1.00 77.50 119 GLU A O 1
ATOM 906 N N . VAL A 1 120 ? -19.508 8.464 22.467 1.00 70.50 120 VAL A N 1
ATOM 907 C CA . VAL A 1 120 ? -18.839 9.185 23.546 1.00 70.50 120 VAL A CA 1
ATOM 908 C C . VAL A 1 120 ? -17.335 8.976 23.418 1.00 70.50 120 VAL A C 1
ATOM 910 O O . VAL A 1 120 ? -16.830 7.863 23.567 1.00 70.50 120 VAL A O 1
ATOM 913 N N . THR A 1 121 ? -16.599 10.053 23.152 1.00 56.09 121 THR A N 1
ATOM 914 C CA . THR A 1 121 ? -15.136 10.049 23.204 1.00 56.09 121 THR A CA 1
ATOM 915 C C . THR A 1 121 ? -14.706 9.846 24.655 1.00 56.09 121 THR A C 1
ATOM 917 O O . THR A 1 121 ? -14.633 10.799 25.431 1.00 56.09 121 THR A O 1
ATOM 920 N N . THR A 1 122 ? -14.447 8.605 25.066 1.00 56.44 122 THR A N 1
ATOM 921 C CA . THR A 1 122 ? -13.791 8.330 26.349 1.00 56.44 122 THR A CA 1
ATOM 922 C C . THR A 1 122 ? -12.351 8.831 26.246 1.00 56.44 122 THR A C 1
ATOM 924 O O . THR A 1 122 ? -11.500 8.169 25.656 1.00 56.44 122 THR A O 1
ATOM 927 N N . GLY A 1 123 ? -12.098 10.038 26.753 1.00 51.00 123 GLY A N 1
ATOM 928 C CA . GLY A 1 123 ? -10.880 10.824 26.523 1.00 51.00 123 GLY A CA 1
ATOM 929 C C . GLY A 1 123 ? -9.563 10.282 27.091 1.00 51.00 123 GLY A C 1
ATOM 930 O O . GLY A 1 123 ? -8.575 11.000 27.045 1.00 51.00 123 GLY A O 1
ATOM 931 N N . GLU A 1 124 ? -9.492 9.050 27.603 1.00 50.78 124 GLU A N 1
ATOM 932 C CA . GLU A 1 124 ? -8.285 8.523 28.269 1.00 50.78 124 GLU A CA 1
ATOM 933 C C . GLU A 1 124 ? -8.014 7.040 27.968 1.00 50.78 124 GLU A C 1
ATOM 935 O O . GLU A 1 124 ? -7.592 6.260 28.818 1.00 50.78 124 GLU A O 1
ATOM 940 N N . THR A 1 125 ? -8.220 6.610 26.726 1.00 55.09 125 THR A N 1
ATOM 941 C CA . THR A 1 125 ? -7.656 5.338 26.254 1.00 55.09 125 THR A CA 1
ATOM 942 C C . THR A 1 125 ? -6.379 5.615 25.473 1.00 55.09 125 THR A C 1
ATOM 944 O O . THR A 1 125 ? -6.444 6.057 24.330 1.00 55.09 125 THR A O 1
ATOM 947 N N . GLY A 1 126 ? -5.214 5.341 26.078 1.00 59.97 126 GLY A N 1
ATOM 948 C CA . GLY A 1 126 ? -3.914 5.385 25.386 1.00 59.97 126 GLY A CA 1
ATOM 949 C C . GLY A 1 126 ? -3.929 4.606 24.057 1.00 59.97 126 GLY A C 1
ATOM 950 O O . GLY A 1 126 ? -4.795 3.732 23.899 1.00 59.97 126 GLY A O 1
ATOM 951 N N . PRO A 1 127 ? -2.994 4.903 23.125 1.00 60.72 127 PRO A N 1
ATOM 952 C CA . PRO A 1 127 ? -3.107 4.618 21.692 1.00 60.72 127 PRO A CA 1
ATOM 953 C C . PRO A 1 127 ? -3.709 3.240 21.422 1.00 60.72 127 PRO A C 1
ATOM 955 O O . PRO A 1 127 ? -3.205 2.219 21.898 1.00 60.72 127 PRO A O 1
ATOM 958 N N . SER A 1 128 ? -4.842 3.217 20.716 1.00 69.75 128 SER A N 1
ATOM 959 C CA . SER A 1 128 ? -5.520 1.968 20.382 1.00 69.75 128 SER A CA 1
ATOM 960 C C . SER A 1 128 ? -4.607 1.106 19.501 1.00 69.75 128 SER A C 1
ATOM 962 O O . SER A 1 128 ? -3.822 1.615 18.699 1.00 69.75 128 SER A O 1
ATOM 964 N N . ALA A 1 129 ? -4.688 -0.219 19.650 1.00 73.81 129 ALA A N 1
ATOM 965 C CA . ALA A 1 129 ? -3.868 -1.149 18.867 1.00 73.81 129 ALA A CA 1
ATOM 966 C C . ALA A 1 129 ? -4.068 -0.975 17.346 1.00 73.81 129 ALA A C 1
ATOM 968 O O . ALA A 1 129 ? -3.149 -1.222 16.572 1.00 73.81 129 ALA A O 1
ATOM 969 N N . GLU A 1 130 ? -5.242 -0.492 16.928 1.00 71.81 130 GLU A N 1
ATOM 970 C CA . GLU A 1 130 ? -5.551 -0.144 15.539 1.00 71.81 130 GLU A CA 1
ATOM 971 C C . GLU A 1 130 ? -4.764 1.078 15.056 1.00 71.81 130 GLU A C 1
ATOM 973 O O . GLU A 1 130 ? -4.189 1.038 13.970 1.00 71.81 130 GLU A O 1
ATOM 978 N N . LEU A 1 131 ? -4.658 2.132 15.876 1.00 75.19 131 LEU A N 1
ATOM 979 C CA . LEU A 1 131 ? -3.834 3.296 15.544 1.00 75.19 131 LEU A CA 1
ATOM 980 C C . LEU A 1 131 ? -2.361 2.907 15.413 1.00 75.19 131 LEU A C 1
ATOM 982 O O . LEU A 1 131 ? -1.695 3.370 14.492 1.00 75.19 131 LEU A O 1
ATOM 986 N N . LEU A 1 132 ? -1.859 2.027 16.285 1.00 80.38 132 LEU A N 1
ATOM 987 C CA . LEU A 1 132 ? -0.485 1.523 16.192 1.00 80.38 132 LEU A CA 1
ATOM 988 C C . LEU A 1 132 ? -0.262 0.687 14.923 1.00 80.38 132 LEU A C 1
ATOM 990 O O . LEU A 1 132 ? 0.757 0.864 14.256 1.00 80.38 132 LEU A O 1
ATOM 994 N N . ASP A 1 133 ? -1.206 -0.187 14.553 1.00 82.69 133 ASP A N 1
ATOM 995 C CA . ASP A 1 133 ? -1.106 -0.982 13.323 1.00 82.69 133 ASP A CA 1
ATOM 996 C C . ASP A 1 133 ? -1.145 -0.101 12.067 1.00 82.69 133 ASP A C 1
ATOM 998 O O . ASP A 1 133 ? -0.294 -0.251 11.189 1.00 82.69 133 ASP A O 1
ATOM 1002 N N . MET A 1 134 ? -2.069 0.864 12.002 1.00 83.62 134 MET A N 1
ATOM 1003 C CA . MET A 1 134 ? -2.170 1.798 10.874 1.00 83.62 134 MET A CA 1
ATOM 1004 C C . MET A 1 134 ? -0.955 2.723 10.790 1.00 83.62 134 MET A C 1
ATOM 1006 O O . MET A 1 134 ? -0.419 2.923 9.705 1.00 83.62 134 MET A O 1
ATOM 1010 N N . THR A 1 135 ? -0.451 3.212 11.927 1.00 87.56 135 THR A N 1
ATOM 1011 C CA . THR A 1 135 ? 0.769 4.035 11.979 1.00 87.56 135 THR A CA 1
ATOM 1012 C C . THR A 1 135 ? 1.978 3.244 11.489 1.00 87.56 135 THR A C 1
ATOM 1014 O O . THR A 1 135 ? 2.775 3.753 10.706 1.00 87.56 135 THR A O 1
ATOM 1017 N N . ARG A 1 136 ? 2.107 1.974 11.891 1.00 90.38 136 ARG A N 1
ATOM 1018 C CA . ARG A 1 136 ? 3.186 1.102 11.415 1.00 90.38 136 ARG A CA 1
ATOM 1019 C C . ARG A 1 136 ? 3.096 0.871 9.907 1.00 90.38 136 ARG A C 1
ATOM 1021 O O . ARG A 1 136 ? 4.112 0.988 9.232 1.00 90.38 136 ARG A O 1
ATOM 1028 N N . ARG A 1 137 ? 1.910 0.552 9.378 1.00 91.50 137 ARG A N 1
ATOM 1029 C CA . ARG A 1 137 ? 1.709 0.354 7.930 1.00 91.50 137 ARG A CA 1
ATOM 1030 C C . ARG A 1 137 ? 2.002 1.622 7.141 1.00 91.50 137 ARG A C 1
ATOM 1032 O O . ARG A 1 137 ? 2.682 1.533 6.129 1.00 91.50 137 ARG A O 1
ATOM 1039 N N . PHE A 1 138 ? 1.564 2.775 7.644 1.00 91.88 138 PHE A N 1
ATOM 1040 C CA . PHE A 1 138 ? 1.846 4.077 7.050 1.00 91.88 138 PHE A CA 1
ATOM 1041 C C . PHE A 1 138 ? 3.348 4.358 6.990 1.00 91.88 138 PHE A C 1
ATOM 1043 O O . PHE A 1 138 ? 3.868 4.661 5.925 1.00 91.88 138 PHE A O 1
ATOM 1050 N N . TRP A 1 139 ? 4.075 4.203 8.100 1.00 93.25 139 TRP A N 1
ATOM 1051 C CA . TRP A 1 139 ? 5.514 4.482 8.118 1.00 93.25 139 TRP A CA 1
ATOM 1052 C C . TRP A 1 139 ? 6.323 3.500 7.277 1.00 93.25 139 TRP A C 1
ATOM 1054 O O . TRP A 1 139 ? 7.231 3.915 6.562 1.00 93.25 139 TRP A O 1
ATOM 1064 N N . VAL A 1 140 ? 5.992 2.209 7.326 1.00 92.50 140 VAL A N 1
ATOM 1065 C CA . VAL A 1 140 ? 6.639 1.206 6.470 1.00 92.50 140 VAL A CA 1
ATOM 1066 C C . VAL A 1 140 ? 6.328 1.484 4.996 1.00 92.50 140 VAL A C 1
ATOM 1068 O O . VAL A 1 140 ? 7.239 1.457 4.174 1.00 92.50 140 VAL A O 1
ATOM 1071 N N . GLY A 1 141 ? 5.073 1.810 4.672 1.00 91.50 141 GLY A N 1
ATOM 1072 C CA . GLY A 1 141 ? 4.647 2.208 3.331 1.00 91.50 141 GLY A CA 1
ATOM 1073 C C . GLY A 1 141 ? 5.407 3.433 2.831 1.00 91.50 141 GLY A C 1
ATOM 1074 O O . GLY A 1 141 ? 6.001 3.386 1.761 1.00 91.50 141 GLY A O 1
ATOM 1075 N N . LEU A 1 142 ? 5.498 4.481 3.651 1.00 93.75 142 LEU A N 1
ATOM 1076 C CA . LEU A 1 142 ? 6.206 5.720 3.340 1.00 93.75 142 LEU A CA 1
ATOM 1077 C C . LEU A 1 142 ? 7.698 5.483 3.073 1.00 93.75 142 LEU A C 1
ATOM 1079 O O . LEU A 1 142 ? 8.231 5.967 2.078 1.00 93.75 142 LEU A O 1
ATOM 1083 N N . VAL A 1 143 ? 8.372 4.713 3.933 1.00 95.44 143 VAL A N 1
ATOM 1084 C CA . VAL A 1 143 ? 9.803 4.402 3.777 1.00 95.44 143 VAL A CA 1
ATOM 1085 C C . VAL A 1 143 ? 10.073 3.623 2.489 1.00 95.44 143 VAL A C 1
ATOM 1087 O O . VAL A 1 143 ? 11.115 3.826 1.874 1.00 95.44 143 VAL A O 1
ATOM 1090 N N . LEU A 1 144 ? 9.152 2.758 2.062 1.00 92.81 144 LEU A N 1
ATOM 1091 C CA . LEU A 1 144 ? 9.279 1.991 0.821 1.00 92.81 144 LEU A CA 1
ATOM 1092 C C . LEU A 1 144 ? 8.845 2.785 -0.422 1.00 92.81 144 LEU A C 1
ATOM 1094 O O . LEU A 1 144 ? 9.445 2.620 -1.482 1.00 92.81 144 LEU A O 1
ATOM 1098 N N . ALA A 1 145 ? 7.851 3.667 -0.305 1.00 92.75 145 ALA A N 1
ATOM 1099 C CA . ALA A 1 145 ? 7.342 4.485 -1.404 1.00 92.75 145 ALA A CA 1
ATOM 1100 C C . ALA A 1 145 ? 8.297 5.628 -1.781 1.00 92.75 145 ALA A C 1
ATOM 1102 O O . ALA A 1 145 ? 8.417 5.961 -2.959 1.00 92.75 145 ALA A O 1
ATOM 1103 N N . VAL A 1 146 ? 9.019 6.209 -0.814 1.00 94.12 146 VAL A N 1
ATOM 1104 C CA . VAL A 1 146 ? 9.965 7.312 -1.066 1.00 94.12 146 VAL A CA 1
ATOM 1105 C C . VAL A 1 146 ? 11.070 6.924 -2.065 1.00 94.12 146 VAL A C 1
ATOM 1107 O O . VAL A 1 146 ? 11.269 7.669 -3.024 1.00 94.12 146 VAL A O 1
ATOM 1110 N N . PRO A 1 147 ? 11.768 5.779 -1.929 1.00 91.31 147 PRO A N 1
ATOM 1111 C CA . PRO A 1 147 ? 12.727 5.328 -2.933 1.00 91.31 147 PRO A CA 1
ATOM 1112 C C . PRO A 1 147 ? 12.103 5.068 -4.307 1.00 91.31 147 PRO A C 1
ATOM 1114 O O . PRO A 1 147 ? 12.731 5.385 -5.310 1.00 91.31 147 PRO A O 1
ATOM 1117 N N . VAL A 1 148 ? 10.876 4.534 -4.373 1.00 91.56 148 VAL A N 1
ATOM 1118 C CA . VAL A 1 148 ? 10.166 4.320 -5.650 1.00 91.56 148 VAL A CA 1
ATOM 1119 C C . VAL A 1 148 ? 9.916 5.658 -6.346 1.00 91.56 148 VAL A C 1
ATOM 1121 O O . VAL A 1 148 ? 10.266 5.820 -7.512 1.00 91.56 148 VAL A O 1
ATOM 1124 N N . LEU A 1 149 ? 9.402 6.646 -5.609 1.00 90.25 149 LEU A N 1
ATOM 1125 C CA . LEU A 1 149 ? 9.184 8.000 -6.117 1.00 90.25 149 LEU A CA 1
ATOM 1126 C C . LEU A 1 149 ? 10.497 8.655 -6.571 1.00 90.25 149 LEU A C 1
ATOM 1128 O O . LEU A 1 149 ? 10.549 9.295 -7.620 1.00 90.25 149 LEU A O 1
ATOM 1132 N N . ALA A 1 150 ? 11.566 8.484 -5.790 1.00 88.31 150 ALA A N 1
ATOM 1133 C CA . ALA A 1 150 ? 12.880 9.018 -6.117 1.00 88.31 150 ALA A CA 1
ATOM 1134 C C . ALA A 1 150 ? 13.492 8.356 -7.361 1.00 88.31 150 ALA A C 1
ATOM 1136 O O . ALA A 1 150 ? 14.175 9.040 -8.115 1.00 88.31 150 ALA A O 1
ATOM 1137 N N . LEU A 1 151 ? 13.252 7.063 -7.599 1.00 85.25 151 LEU A N 1
ATOM 1138 C CA . LEU A 1 151 ? 13.720 6.372 -8.804 1.00 85.25 151 LEU A CA 1
ATOM 1139 C C . LEU A 1 151 ? 12.996 6.872 -10.057 1.00 85.25 151 LEU A C 1
ATOM 1141 O O . LEU A 1 151 ? 13.662 7.195 -11.040 1.00 85.25 151 LEU A O 1
ATOM 1145 N N . GLU A 1 152 ? 11.670 7.005 -10.004 1.00 84.50 152 GLU A N 1
ATOM 1146 C CA . GLU A 1 152 ? 10.879 7.441 -11.160 1.00 84.50 152 GLU A CA 1
ATOM 1147 C C . GLU A 1 152 ? 11.130 8.921 -11.498 1.00 84.50 152 GLU A C 1
ATOM 1149 O O . GLU A 1 152 ? 11.460 9.273 -12.630 1.00 84.50 152 GLU A O 1
ATOM 1154 N N . MET A 1 153 ? 11.081 9.813 -10.500 1.00 83.12 153 MET A N 1
ATOM 1155 C CA . MET A 1 153 ? 11.359 11.239 -10.729 1.00 83.12 153 MET A CA 1
ATOM 1156 C C . MET A 1 153 ? 12.856 11.523 -10.934 1.00 83.12 153 MET A C 1
ATOM 1158 O O . MET A 1 153 ? 13.230 12.438 -11.674 1.00 83.12 153 MET A O 1
ATOM 1162 N N . GLY A 1 154 ? 13.731 10.742 -10.296 1.00 72.88 154 GLY A N 1
ATOM 1163 C CA . GLY A 1 154 ? 15.184 10.876 -10.401 1.00 72.88 154 GLY A CA 1
ATOM 1164 C C . GLY A 1 154 ? 15.714 10.512 -11.783 1.00 72.88 154 GLY A C 1
ATOM 1165 O O . GLY A 1 154 ? 16.669 11.148 -12.240 1.00 72.88 154 GLY A O 1
ATOM 1166 N N . GLY A 1 155 ? 15.062 9.581 -12.487 1.00 68.75 155 GLY A N 1
ATOM 1167 C CA . GLY A 1 155 ? 15.388 9.224 -13.869 1.00 68.75 155 GLY A CA 1
ATOM 1168 C C . GLY A 1 155 ? 15.436 10.435 -14.807 1.00 68.75 155 GLY A C 1
ATOM 1169 O O . GLY A 1 155 ? 16.377 10.566 -15.592 1.00 68.75 155 GLY A O 1
ATOM 1170 N N . HIS A 1 156 ? 14.496 11.372 -14.655 1.00 65.88 156 HIS A N 1
ATOM 1171 C CA . HIS A 1 156 ? 14.419 12.591 -15.464 1.00 65.88 156 HIS A CA 1
ATOM 1172 C C . HIS A 1 156 ? 15.364 13.715 -15.008 1.00 65.88 156 HIS A C 1
ATOM 1174 O O . HIS A 1 156 ? 15.803 14.509 -15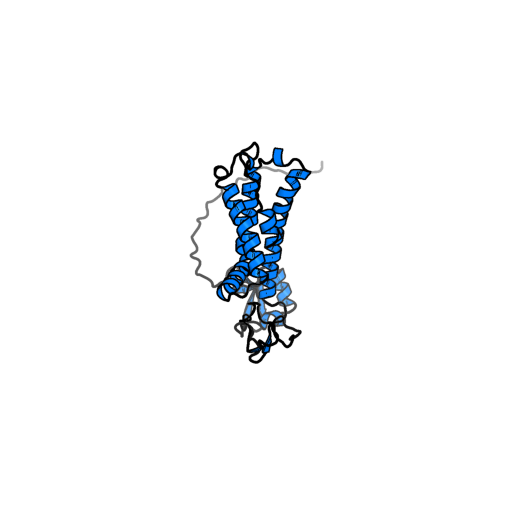.838 1.00 65.88 156 HIS A O 1
ATOM 1180 N N . LEU A 1 157 ? 15.688 13.800 -13.711 1.00 63.94 157 LEU A N 1
ATOM 1181 C CA . LEU A 1 157 ? 16.472 14.910 -13.148 1.00 63.94 157 LEU A CA 1
ATOM 1182 C C . LEU A 1 157 ? 17.990 14.659 -13.153 1.00 63.94 157 LEU A C 1
ATOM 1184 O O . LEU A 1 157 ? 18.773 15.600 -13.242 1.00 63.94 157 LEU A O 1
ATOM 1188 N N . THR A 1 158 ? 18.416 13.399 -13.034 1.00 59.88 158 THR A N 1
ATOM 1189 C CA . THR A 1 158 ? 19.816 13.044 -12.719 1.00 59.88 158 THR A CA 1
ATOM 1190 C C . THR A 1 158 ? 20.486 12.141 -13.756 1.00 59.88 158 THR A C 1
ATOM 1192 O O . THR A 1 158 ? 21.608 11.690 -13.543 1.00 59.88 158 THR A O 1
ATOM 1195 N N . ASN A 1 159 ? 19.832 11.889 -14.898 1.00 62.69 159 ASN A N 1
ATOM 1196 C CA . ASN A 1 159 ? 20.325 10.989 -15.949 1.00 62.69 159 ASN A CA 1
ATOM 1197 C C . ASN A 1 159 ? 20.616 9.557 -15.438 1.00 62.69 159 ASN A C 1
ATOM 1199 O O . ASN A 1 159 ? 21.391 8.809 -16.039 1.00 62.69 159 ASN A O 1
ATOM 1203 N N . LEU A 1 160 ? 19.973 9.155 -14.329 1.00 57.22 160 LEU A N 1
ATOM 1204 C CA . LEU A 1 160 ? 20.167 7.850 -13.689 1.00 57.22 160 LEU A CA 1
ATOM 1205 C C . LEU A 1 160 ? 19.799 6.673 -14.612 1.00 57.22 160 LEU A C 1
ATOM 1207 O O . LEU A 1 160 ? 20.341 5.587 -14.430 1.00 57.22 160 LEU A O 1
ATOM 1211 N N . HIS A 1 161 ? 18.968 6.895 -15.639 1.00 55.75 161 HIS A N 1
ATOM 1212 C CA . HIS A 1 161 ? 18.662 5.913 -16.690 1.00 55.75 161 HIS A CA 1
ATOM 1213 C C . HIS A 1 161 ? 19.894 5.421 -17.470 1.00 55.75 161 HIS A C 1
ATOM 1215 O O . HIS A 1 161 ? 19.845 4.343 -18.058 1.00 55.75 161 HIS A O 1
ATOM 1221 N N . MET A 1 162 ? 20.999 6.180 -17.487 1.00 51.81 162 MET A N 1
ATOM 1222 C CA . MET A 1 162 ? 22.258 5.713 -18.083 1.00 51.81 162 MET A CA 1
ATOM 1223 C C . MET A 1 162 ? 23.096 4.846 -17.136 1.00 51.81 162 MET A C 1
ATOM 1225 O O . MET A 1 162 ? 23.919 4.066 -17.608 1.00 51.81 162 MET A O 1
ATOM 1229 N N . LEU A 1 163 ? 22.898 4.964 -15.819 1.00 55.50 163 LEU A N 1
ATOM 1230 C CA . LEU A 1 163 ? 23.626 4.182 -14.812 1.00 55.50 163 LEU A CA 1
ATOM 1231 C C . LEU A 1 163 ? 22.865 2.908 -14.408 1.00 55.50 163 LEU A C 1
ATOM 1233 O O . LEU A 1 163 ? 23.474 1.877 -14.136 1.00 55.50 163 LEU A O 1
ATOM 1237 N N . LEU A 1 164 ? 21.533 2.980 -14.391 1.00 65.50 164 LEU A N 1
ATOM 1238 C CA . LEU A 1 164 ? 20.602 1.887 -14.130 1.00 65.50 164 LEU A CA 1
ATOM 1239 C C . LEU A 1 164 ? 19.678 1.765 -15.346 1.00 65.50 164 LEU A C 1
ATOM 1241 O O . LEU A 1 164 ? 18.837 2.632 -15.571 1.00 65.50 164 LEU A O 1
ATOM 1245 N N . GLY A 1 165 ? 19.833 0.701 -16.141 1.00 75.25 165 GLY A N 1
ATOM 1246 C CA . GLY A 1 165 ? 18.959 0.455 -17.295 1.00 75.25 165 GLY A CA 1
ATOM 1247 C C . GLY A 1 165 ? 17.482 0.428 -16.884 1.00 75.25 165 GLY A C 1
ATOM 1248 O O . GLY A 1 165 ? 17.163 -0.015 -15.776 1.00 75.25 165 GLY A O 1
ATOM 1249 N N . ALA A 1 166 ? 16.571 0.883 -17.753 1.00 78.00 166 ALA A N 1
ATOM 1250 C CA . ALA A 1 166 ? 15.169 1.078 -17.371 1.00 78.00 166 ALA A CA 1
ATOM 1251 C C . ALA A 1 166 ? 14.517 -0.232 -16.899 1.00 78.00 166 ALA A C 1
ATOM 1253 O O . ALA A 1 166 ? 13.799 -0.244 -15.904 1.00 78.00 166 ALA A O 1
ATOM 1254 N N . GLN A 1 167 ? 14.891 -1.367 -17.498 1.00 82.06 167 GLN A N 1
ATOM 1255 C CA . GLN A 1 167 ? 14.447 -2.680 -17.030 1.00 82.06 167 GLN A CA 1
ATOM 1256 C C . GLN A 1 167 ? 14.861 -2.982 -15.576 1.00 82.06 167 GLN A C 1
ATOM 1258 O O . GLN A 1 167 ? 14.072 -3.547 -14.822 1.00 82.06 167 GLN A O 1
ATOM 1263 N N . ALA A 1 168 ? 16.079 -2.618 -15.160 1.00 85.81 168 ALA A N 1
ATOM 1264 C CA . ALA A 1 168 ? 16.534 -2.826 -13.784 1.00 85.81 168 ALA A CA 1
ATOM 1265 C C . ALA A 1 168 ? 15.784 -1.911 -12.802 1.00 85.81 168 ALA A C 1
ATOM 1267 O O . ALA A 1 168 ? 15.392 -2.369 -11.729 1.00 85.81 168 ALA A O 1
ATOM 1268 N N . SER A 1 169 ? 15.522 -0.656 -13.192 1.00 86.44 169 SER A N 1
ATOM 1269 C CA . SER A 1 169 ? 14.676 0.266 -12.418 1.00 86.44 169 SER A CA 1
ATOM 1270 C C . SER A 1 169 ? 13.274 -0.315 -12.211 1.00 86.44 169 SER A C 1
ATOM 1272 O O . SER A 1 169 ? 12.814 -0.397 -11.074 1.00 86.44 169 SER A O 1
ATOM 1274 N N . ASN A 1 170 ? 12.646 -0.842 -13.269 1.00 89.88 170 ASN A N 1
ATOM 1275 C CA . ASN A 1 170 ? 11.313 -1.449 -13.193 1.00 89.88 170 ASN A CA 1
ATOM 1276 C C . ASN A 1 170 ? 11.256 -2.614 -12.193 1.00 89.88 170 ASN A C 1
ATOM 1278 O O . ASN A 1 170 ? 10.308 -2.721 -11.415 1.00 89.88 170 ASN A O 1
ATOM 1282 N N . TRP A 1 171 ? 12.287 -3.464 -12.164 1.00 90.88 171 TRP A N 1
ATOM 1283 C CA . TRP A 1 171 ? 12.382 -4.560 -11.195 1.00 90.88 171 TRP A CA 1
ATOM 1284 C C . TRP A 1 171 ? 12.525 -4.074 -9.751 1.00 90.88 171 TRP A C 1
ATOM 1286 O O . TRP A 1 171 ? 11.885 -4.627 -8.854 1.00 90.88 171 TRP A O 1
ATOM 1296 N N . ILE A 1 172 ? 13.340 -3.042 -9.515 1.00 91.75 172 ILE A N 1
ATOM 1297 C CA . ILE A 1 172 ? 13.509 -2.452 -8.180 1.00 91.75 172 ILE A CA 1
ATOM 1298 C C . ILE A 1 172 ? 12.191 -1.823 -7.718 1.00 91.75 172 ILE A C 1
ATOM 1300 O O . ILE A 1 172 ? 11.751 -2.069 -6.594 1.00 91.75 172 ILE A O 1
ATOM 1304 N N . GLN A 1 173 ? 11.526 -1.069 -8.594 1.00 92.81 173 GLN A N 1
ATOM 1305 C CA . GLN A 1 173 ? 10.231 -0.464 -8.301 1.00 92.81 173 GLN A CA 1
ATOM 1306 C C . GLN A 1 173 ? 9.157 -1.517 -8.021 1.00 92.81 173 GLN A C 1
ATOM 1308 O O . GLN A 1 173 ? 8.428 -1.381 -7.043 1.00 92.81 173 GLN A O 1
ATOM 1313 N N . PHE A 1 174 ? 9.100 -2.604 -8.797 1.00 94.88 174 PHE A N 1
ATOM 1314 C CA . PHE A 1 174 ? 8.199 -3.726 -8.527 1.00 94.88 174 PHE A CA 1
ATOM 1315 C C . PHE A 1 174 ? 8.424 -4.309 -7.126 1.00 94.88 174 PHE A C 1
ATOM 1317 O O . PHE A 1 174 ? 7.466 -4.508 -6.374 1.00 94.88 174 PHE A O 1
ATOM 1324 N N . LEU A 1 175 ? 9.682 -4.563 -6.758 1.00 95.06 175 LEU A N 1
ATOM 1325 C CA . LEU A 1 175 ? 10.032 -5.193 -5.485 1.00 95.06 175 LEU A CA 1
ATOM 1326 C C . LEU A 1 175 ? 9.695 -4.306 -4.280 1.00 95.06 175 LEU A C 1
ATOM 1328 O O . LEU A 1 175 ? 9.257 -4.818 -3.252 1.00 95.06 175 LEU A O 1
ATOM 1332 N N . LEU A 1 176 ? 9.856 -2.989 -4.413 1.00 94.25 176 LEU A N 1
ATOM 1333 C CA . LEU A 1 176 ? 9.551 -2.022 -3.357 1.00 94.25 176 LEU A CA 1
ATOM 1334 C C . LEU A 1 176 ? 8.061 -1.665 -3.286 1.00 94.25 176 LEU A C 1
ATOM 1336 O O . LEU A 1 176 ? 7.508 -1.583 -2.193 1.00 94.25 176 LEU A O 1
ATOM 1340 N N . ALA A 1 177 ? 7.387 -1.492 -4.424 1.00 94.38 177 ALA A N 1
ATOM 1341 C CA . ALA A 1 177 ? 5.981 -1.092 -4.468 1.00 94.38 177 ALA A CA 1
ATOM 1342 C C . ALA A 1 177 ? 5.024 -2.237 -4.109 1.00 94.38 177 ALA A C 1
ATOM 1344 O O . ALA A 1 177 ? 3.970 -2.002 -3.525 1.00 94.38 177 ALA A O 1
ATOM 1345 N N . THR A 1 178 ? 5.377 -3.487 -4.413 1.00 95.44 178 THR A N 1
ATOM 1346 C CA . THR A 1 178 ? 4.523 -4.652 -4.126 1.00 95.44 178 THR A CA 1
ATOM 1347 C C . THR A 1 178 ? 4.155 -4.806 -2.643 1.00 95.44 178 THR A C 1
ATOM 1349 O O . THR A 1 178 ? 2.965 -4.946 -2.358 1.00 95.44 178 THR A O 1
ATOM 1352 N N . PRO A 1 179 ? 5.087 -4.753 -1.670 1.00 94.62 179 PRO A N 1
ATOM 1353 C CA . PRO A 1 179 ? 4.717 -4.782 -0.255 1.00 94.62 179 PRO A CA 1
ATOM 1354 C C . PRO A 1 179 ? 3.905 -3.550 0.172 1.00 94.62 179 PRO A C 1
ATOM 1356 O O . PRO A 1 179 ? 3.019 -3.678 1.013 1.00 94.62 179 PRO A O 1
ATOM 1359 N N . VAL A 1 180 ? 4.129 -2.377 -0.425 1.00 94.19 180 VAL A N 1
ATOM 1360 C CA . VAL A 1 180 ? 3.310 -1.186 -0.139 1.00 94.19 180 VAL A CA 1
ATOM 1361 C C . VAL A 1 180 ? 1.862 -1.428 -0.568 1.00 94.19 180 VAL A C 1
ATOM 1363 O O . VAL A 1 180 ? 0.951 -1.397 0.257 1.00 94.19 180 VAL A O 1
ATOM 1366 N N . VAL A 1 181 ? 1.643 -1.791 -1.831 1.00 94.75 181 VAL A N 1
ATOM 1367 C CA . VAL A 1 181 ? 0.296 -1.988 -2.381 1.00 94.75 181 VAL A CA 1
ATOM 1368 C C . VAL A 1 181 ? -0.407 -3.180 -1.726 1.00 94.75 181 VAL A C 1
ATOM 1370 O O . VAL A 1 181 ? -1.542 -3.056 -1.269 1.00 94.75 181 VAL A O 1
ATOM 1373 N N . LEU A 1 182 ? 0.252 -4.340 -1.638 1.00 94.19 182 LEU A N 1
ATOM 1374 C CA . LEU A 1 182 ? -0.402 -5.573 -1.192 1.00 94.19 182 LEU A CA 1
ATOM 1375 C C . LEU A 1 182 ? -0.510 -5.698 0.331 1.00 94.19 182 LEU A C 1
ATOM 1377 O O . LEU A 1 182 ? -1.517 -6.215 0.809 1.00 94.19 182 LEU A O 1
ATOM 1381 N N . TRP A 1 183 ? 0.490 -5.253 1.103 1.00 93.31 183 TRP A N 1
ATOM 1382 C CA . TRP A 1 183 ? 0.473 -5.383 2.567 1.00 93.31 183 TRP A CA 1
ATOM 1383 C C . TRP A 1 183 ? -0.028 -4.114 3.263 1.00 93.31 183 TRP A C 1
ATOM 1385 O O . TRP A 1 183 ? -0.943 -4.205 4.094 1.00 93.31 183 TRP A O 1
ATOM 1395 N N . ALA A 1 184 ? 0.504 -2.935 2.916 1.00 91.19 184 ALA A N 1
ATOM 1396 C CA . ALA A 1 184 ? 0.023 -1.685 3.511 1.00 91.19 184 ALA A CA 1
ATOM 1397 C C . ALA A 1 184 ? -1.398 -1.363 3.017 1.00 91.19 184 ALA A C 1
ATOM 1399 O O . ALA A 1 184 ? -2.266 -1.057 3.834 1.00 91.19 184 ALA A O 1
ATOM 1400 N N . GLY A 1 185 ? -1.674 -1.582 1.726 1.00 90.69 185 GLY A N 1
ATOM 1401 C CA . GLY A 1 185 ? -2.985 -1.362 1.105 1.00 90.69 185 GLY A CA 1
ATOM 1402 C C . GLY A 1 185 ? -4.046 -2.438 1.340 1.00 90.69 185 GLY A C 1
ATOM 1403 O O . GLY A 1 185 ? -5.211 -2.236 0.987 1.00 90.69 185 GLY A O 1
ATOM 1404 N N . TRP A 1 186 ? -3.708 -3.567 1.976 1.00 92.06 186 TRP A N 1
ATOM 1405 C CA . TRP A 1 186 ? -4.658 -4.655 2.264 1.00 92.06 186 TRP A CA 1
ATOM 1406 C C . TRP A 1 186 ? -5.992 -4.200 2.906 1.00 92.06 186 TRP A C 1
ATOM 1408 O O . TRP A 1 186 ? -7.063 -4.670 2.494 1.00 92.06 186 TRP A O 1
ATOM 1418 N N . PRO A 1 187 ? -6.004 -3.263 3.881 1.00 88.62 187 PRO A N 1
ATOM 1419 C CA . PRO A 1 187 ? -7.242 -2.757 4.476 1.00 88.62 187 PRO A CA 1
ATOM 1420 C C . PRO A 1 187 ? -8.143 -2.007 3.483 1.00 88.62 187 PRO A C 1
ATOM 1422 O O . PRO A 1 187 ? -9.353 -1.939 3.695 1.00 88.62 187 PRO A O 1
ATOM 1425 N N . PHE A 1 188 ? -7.592 -1.440 2.408 1.00 89.69 188 PHE A N 1
ATOM 1426 C CA . PHE A 1 188 ? -8.381 -0.778 1.368 1.00 89.69 188 PHE A CA 1
ATOM 1427 C C . PHE A 1 188 ? -9.034 -1.795 0.440 1.00 89.69 188 PHE A C 1
ATOM 1429 O O . PHE A 1 188 ? -10.227 -1.678 0.172 1.00 89.69 188 PHE A O 1
ATOM 1436 N N . PHE A 1 189 ? -8.308 -2.838 0.023 1.00 91.50 189 PHE A N 1
ATOM 1437 C CA . PHE A 1 189 ? -8.863 -3.905 -0.817 1.00 91.50 189 PHE A CA 1
ATOM 1438 C C . PHE A 1 189 ? -9.991 -4.669 -0.121 1.00 91.50 189 PHE A C 1
ATOM 1440 O O . PHE A 1 189 ? -11.043 -4.905 -0.715 1.00 91.50 189 PHE A O 1
ATOM 1447 N N . THR A 1 190 ? -9.821 -4.999 1.162 1.00 89.81 190 THR A N 1
ATOM 1448 C CA . THR A 1 190 ? -10.871 -5.665 1.954 1.00 89.81 190 THR A CA 1
ATOM 1449 C C . THR A 1 190 ? -12.141 -4.813 2.064 1.00 89.81 190 THR A C 1
ATOM 1451 O O . THR A 1 190 ? -13.244 -5.325 1.859 1.00 89.81 190 THR A O 1
ATOM 1454 N N . ARG A 1 191 ? -12.008 -3.503 2.311 1.00 86.88 191 ARG A N 1
ATOM 1455 C CA . ARG A 1 191 ? -13.147 -2.568 2.365 1.00 86.88 191 ARG A CA 1
ATOM 1456 C C . ARG A 1 191 ? -13.775 -2.315 0.995 1.00 86.88 191 ARG A C 1
ATOM 1458 O O . ARG A 1 191 ? -14.997 -2.233 0.890 1.00 86.88 191 ARG A O 1
ATOM 1465 N N . ALA A 1 192 ? -12.969 -2.241 -0.060 1.00 89.56 192 ALA A N 1
ATOM 1466 C CA . ALA A 1 192 ? -13.450 -2.124 -1.431 1.00 89.56 192 ALA A CA 1
ATOM 1467 C C . ALA A 1 192 ? -14.274 -3.350 -1.842 1.00 89.56 192 ALA A C 1
ATOM 1469 O O . ALA A 1 192 ? -15.349 -3.204 -2.420 1.00 89.56 192 ALA A O 1
ATOM 1470 N N . TRP A 1 193 ? -13.826 -4.554 -1.475 1.00 90.19 193 TRP A N 1
ATOM 1471 C CA . TRP A 1 193 ? -14.578 -5.783 -1.718 1.00 90.19 193 TRP A CA 1
ATOM 1472 C C . TRP A 1 193 ? -15.930 -5.774 -1.000 1.00 90.19 193 TRP A C 1
ATOM 1474 O O . TRP A 1 193 ? -16.960 -6.059 -1.607 1.00 90.19 193 TRP A O 1
ATOM 1484 N N . GLN A 1 194 ? -15.956 -5.364 0.272 1.00 85.75 194 GLN A N 1
ATOM 1485 C CA . GLN A 1 194 ? -17.211 -5.205 1.014 1.00 85.75 194 GLN A CA 1
ATOM 1486 C C . GLN A 1 194 ? -18.144 -4.176 0.360 1.00 85.75 194 GLN A C 1
ATOM 1488 O O . GLN A 1 194 ? -19.346 -4.413 0.258 1.00 85.75 194 GLN A O 1
ATOM 1493 N N . SER A 1 195 ? -17.610 -3.057 -0.127 1.00 86.19 195 SER A N 1
ATOM 1494 C CA . SER A 1 195 ? -18.380 -2.025 -0.833 1.00 86.19 195 SER A CA 1
ATOM 1495 C C . SER A 1 195 ? -18.958 -2.524 -2.165 1.00 86.19 195 SER A C 1
ATOM 1497 O O . SER A 1 195 ? -20.107 -2.217 -2.492 1.00 86.19 195 SER A O 1
ATOM 1499 N N . LEU A 1 196 ? -18.218 -3.371 -2.888 1.00 89.06 196 LEU A N 1
ATOM 1500 C CA . LEU A 1 196 ? -18.695 -4.015 -4.110 1.00 89.06 196 LEU A CA 1
ATOM 1501 C C . LEU A 1 196 ? -19.815 -5.026 -3.823 1.00 89.06 196 LEU A C 1
ATOM 1503 O O . LEU A 1 196 ? -20.858 -4.989 -4.477 1.00 89.06 196 LEU A O 1
ATOM 1507 N N . VAL A 1 197 ? -19.639 -5.885 -2.812 1.00 88.94 197 VAL A N 1
ATOM 1508 C CA . VAL A 1 197 ? -20.648 -6.880 -2.398 1.00 88.94 197 VAL A CA 1
ATOM 1509 C C . VAL A 1 197 ? -21.929 -6.201 -1.908 1.00 88.94 197 VAL A C 1
ATOM 1511 O O . VAL A 1 197 ? -23.029 -6.606 -2.276 1.00 88.94 197 VAL A O 1
ATOM 1514 N N . THR A 1 198 ? -21.803 -5.131 -1.121 1.00 83.25 198 THR A N 1
ATOM 1515 C CA . THR A 1 198 ? -22.950 -4.357 -0.613 1.00 83.25 198 THR A CA 1
ATOM 1516 C C . THR A 1 198 ? -23.560 -3.415 -1.655 1.00 83.25 198 THR A C 1
ATOM 1518 O O . THR A 1 198 ? -24.600 -2.814 -1.388 1.00 83.25 198 THR A O 1
ATOM 1521 N N . ARG A 1 199 ? -22.951 -3.299 -2.849 1.00 85.38 199 ARG A N 1
ATOM 1522 C CA . ARG A 1 199 ? -23.334 -2.389 -3.947 1.00 85.38 199 ARG A CA 1
ATOM 1523 C C . ARG A 1 199 ? -23.435 -0.918 -3.533 1.00 85.38 199 ARG A C 1
ATOM 1525 O O . ARG A 1 199 ? -24.160 -0.140 -4.150 1.00 85.38 199 ARG A O 1
ATOM 1532 N N . ARG A 1 200 ? -22.702 -0.523 -2.494 1.00 82.50 200 ARG A N 1
ATOM 1533 C CA . ARG A 1 200 ? -22.642 0.854 -1.992 1.00 82.50 200 ARG A CA 1
ATOM 1534 C C . ARG A 1 200 ? -21.232 1.378 -2.205 1.00 82.50 200 ARG A C 1
ATOM 1536 O O . ARG A 1 200 ? -20.395 1.294 -1.307 1.00 82.50 200 ARG A O 1
ATOM 1543 N N . LEU A 1 201 ? -20.974 1.859 -3.424 1.00 85.62 201 LEU A N 1
ATOM 1544 C CA . LEU A 1 201 ? -19.661 2.352 -3.846 1.00 85.62 201 LEU A CA 1
ATOM 1545 C C . LEU A 1 201 ? -19.216 3.530 -2.975 1.00 85.62 201 LEU A C 1
ATOM 1547 O O . LEU A 1 201 ? -19.997 4.431 -2.671 1.00 85.62 201 LEU A O 1
ATOM 1551 N N . ASN A 1 202 ? -17.954 3.501 -2.565 1.00 83.81 202 ASN A N 1
ATOM 1552 C CA . ASN A 1 202 ? -17.362 4.482 -1.663 1.00 83.81 202 ASN A CA 1
ATOM 1553 C C . ASN A 1 202 ? -15.918 4.814 -2.079 1.00 83.81 202 ASN A C 1
ATOM 1555 O O . ASN A 1 202 ? -15.383 4.264 -3.043 1.00 83.81 202 ASN A O 1
ATOM 1559 N N . MET A 1 203 ? -15.261 5.695 -1.324 1.00 90.25 203 MET A N 1
ATOM 1560 C CA . MET A 1 203 ? -13.874 6.094 -1.587 1.00 90.25 203 MET A CA 1
ATOM 1561 C C . MET A 1 203 ? -12.912 4.896 -1.686 1.00 90.25 203 MET A C 1
ATOM 1563 O O . MET A 1 203 ? -12.038 4.889 -2.548 1.00 90.25 203 MET A O 1
ATOM 1567 N N . PHE A 1 204 ? -13.099 3.852 -0.870 1.00 89.06 204 PHE A N 1
ATOM 1568 C CA . PHE A 1 204 ? -12.231 2.671 -0.891 1.00 89.06 204 PHE A CA 1
ATOM 1569 C C . PHE A 1 204 ? -12.313 1.912 -2.215 1.00 89.06 204 PHE A C 1
ATOM 1571 O O . PHE A 1 204 ? -11.289 1.434 -2.689 1.00 89.06 204 PHE A O 1
ATOM 1578 N N . THR A 1 205 ? -13.492 1.842 -2.846 1.00 90.31 205 THR A N 1
ATOM 1579 C CA . THR A 1 205 ? -13.611 1.230 -4.183 1.00 90.31 205 THR A CA 1
ATOM 1580 C C . THR A 1 205 ? -12.822 1.980 -5.241 1.00 90.31 205 THR A C 1
ATOM 1582 O O . THR A 1 205 ? -12.165 1.343 -6.060 1.00 90.31 205 THR A O 1
ATOM 1585 N N . LEU A 1 206 ? -12.827 3.314 -5.194 1.00 93.50 206 LEU A N 1
ATOM 1586 C CA . LEU A 1 206 ? -12.059 4.133 -6.126 1.00 93.50 206 LEU A CA 1
ATOM 1587 C C . LEU A 1 206 ? -10.551 3.951 -5.912 1.00 93.50 206 LEU A C 1
ATOM 1589 O O . LEU A 1 206 ? -9.831 3.719 -6.880 1.00 93.50 206 LEU A O 1
ATOM 1593 N N . ILE A 1 207 ? -10.092 4.001 -4.656 1.00 93.38 207 ILE A N 1
ATOM 1594 C CA . ILE A 1 207 ? -8.675 3.821 -4.307 1.00 93.38 207 ILE A CA 1
ATOM 1595 C C . ILE A 1 207 ? -8.196 2.432 -4.731 1.00 93.38 207 ILE A C 1
ATOM 1597 O O . ILE A 1 207 ? -7.230 2.329 -5.477 1.00 93.38 207 ILE A O 1
ATOM 1601 N N . ALA A 1 208 ? -8.896 1.372 -4.316 1.00 93.69 208 ALA A N 1
ATOM 1602 C CA . ALA A 1 208 ? -8.500 -0.002 -4.615 1.00 93.69 208 ALA A CA 1
ATOM 1603 C C . ALA A 1 208 ? -8.515 -0.305 -6.120 1.00 93.69 208 ALA A C 1
ATOM 1605 O O . ALA A 1 208 ? -7.655 -1.032 -6.609 1.00 93.69 208 ALA A O 1
ATOM 1606 N N . MET A 1 209 ? -9.470 0.255 -6.869 1.00 95.56 209 MET A N 1
ATOM 1607 C CA . MET A 1 209 ? -9.482 0.132 -8.326 1.00 95.56 209 MET A CA 1
ATOM 1608 C C . MET A 1 209 ? -8.296 0.875 -8.949 1.00 95.56 209 MET A C 1
ATOM 1610 O O . MET A 1 209 ? -7.609 0.306 -9.790 1.00 95.56 209 MET A O 1
ATOM 1614 N N . GLY A 1 210 ? -8.025 2.112 -8.523 1.00 95.81 210 GLY A N 1
ATOM 1615 C CA . GLY A 1 210 ? -6.916 2.913 -9.041 1.00 95.81 210 GLY A CA 1
ATOM 1616 C C . GLY A 1 210 ? -5.554 2.268 -8.786 1.00 95.81 210 GLY A C 1
ATOM 1617 O O . GLY A 1 210 ? -4.816 1.992 -9.731 1.00 95.81 210 GLY A O 1
ATOM 1618 N N . THR A 1 211 ? -5.238 1.968 -7.524 1.00 95.62 211 THR A N 1
ATOM 1619 C CA . THR A 1 211 ? -3.948 1.369 -7.147 1.00 95.62 211 THR A CA 1
ATOM 1620 C C . THR A 1 211 ? -3.813 -0.064 -7.651 1.00 95.62 211 THR A C 1
ATOM 1622 O O . THR A 1 211 ? -2.742 -0.448 -8.117 1.00 95.62 211 THR A O 1
ATOM 1625 N N . GLY A 1 212 ? -4.901 -0.841 -7.639 1.00 95.50 212 GLY A N 1
ATOM 1626 C CA . GLY A 1 212 ? -4.924 -2.211 -8.145 1.00 95.50 212 GLY A CA 1
ATOM 1627 C C . GLY A 1 212 ? -4.683 -2.294 -9.652 1.00 95.50 212 GLY A C 1
ATOM 1628 O O . GLY A 1 212 ? -3.870 -3.106 -10.091 1.00 95.50 212 GLY A O 1
ATOM 1629 N N . VAL A 1 213 ? -5.338 -1.440 -10.449 1.00 96.75 213 VAL A N 1
ATOM 1630 C CA . VAL A 1 213 ? -5.133 -1.392 -11.907 1.00 96.75 213 VAL A CA 1
ATOM 1631 C C . VAL A 1 213 ? -3.733 -0.884 -12.243 1.00 96.75 213 VAL A C 1
ATOM 1633 O O . VAL A 1 213 ? -3.066 -1.498 -13.074 1.00 96.75 213 VAL A O 1
ATOM 1636 N N . ALA A 1 214 ? -3.263 0.178 -11.581 1.00 96.31 214 ALA A N 1
ATOM 1637 C CA . ALA A 1 214 ? -1.917 0.712 -11.792 1.00 96.31 214 ALA A CA 1
ATOM 1638 C C . ALA A 1 214 ? -0.834 -0.335 -11.481 1.00 96.31 214 ALA A C 1
ATOM 1640 O O . ALA A 1 214 ? 0.062 -0.564 -12.297 1.00 96.31 214 ALA A O 1
ATOM 1641 N N . TRP A 1 215 ? -0.949 -1.037 -10.349 1.00 96.31 215 TRP A N 1
ATOM 1642 C CA . TRP A 1 215 ? -0.018 -2.105 -9.986 1.00 96.31 215 TRP A CA 1
ATOM 1643 C C . TRP A 1 215 ? -0.098 -3.287 -10.960 1.00 96.31 215 TRP A C 1
ATOM 1645 O O . TRP A 1 215 ? 0.932 -3.715 -11.474 1.00 96.31 215 TRP A O 1
ATOM 1655 N N . ALA A 1 216 ? -1.299 -3.777 -11.291 1.00 96.12 216 ALA A N 1
ATOM 1656 C CA . ALA A 1 216 ? -1.465 -4.913 -12.202 1.00 96.12 216 ALA A CA 1
ATOM 1657 C C . ALA A 1 216 ? -0.927 -4.618 -13.610 1.00 96.12 216 ALA A C 1
ATOM 1659 O O . ALA A 1 216 ? -0.207 -5.440 -14.178 1.00 96.12 216 ALA A O 1
ATOM 1660 N N . TYR A 1 217 ? -1.217 -3.432 -14.153 1.00 96.12 217 TYR A N 1
ATOM 1661 C CA . TYR A 1 217 ? -0.638 -2.973 -15.414 1.00 96.12 217 TYR A CA 1
ATOM 1662 C C . TYR A 1 217 ? 0.895 -2.984 -15.351 1.00 96.12 217 TYR A C 1
ATOM 1664 O O . TYR A 1 217 ? 1.547 -3.525 -16.241 1.00 96.12 217 TYR A O 1
ATOM 1672 N N . SER A 1 218 ? 1.469 -2.448 -14.271 1.00 95.12 218 SER A N 1
ATOM 1673 C CA . SER A 1 218 ? 2.922 -2.329 -14.095 1.00 95.12 218 SER A CA 1
ATOM 1674 C C . SER A 1 218 ? 3.614 -3.686 -13.945 1.00 95.12 218 SER A C 1
ATOM 1676 O O . SER A 1 218 ? 4.732 -3.876 -14.428 1.00 95.12 218 SER A O 1
ATOM 1678 N N . VAL A 1 219 ? 2.934 -4.670 -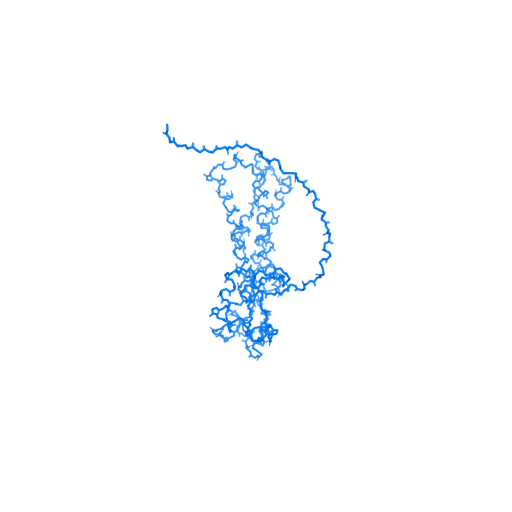13.347 1.00 95.31 219 VAL A N 1
ATOM 1679 C CA . VAL A 1 219 ? 3.391 -6.066 -13.317 1.00 95.31 219 VAL A CA 1
ATOM 1680 C C . VAL A 1 219 ? 3.427 -6.644 -14.730 1.00 95.31 219 VAL A C 1
ATOM 1682 O O . VAL A 1 219 ? 4.447 -7.196 -15.137 1.00 95.31 219 VAL A O 1
ATOM 1685 N N . VAL A 1 220 ? 2.361 -6.479 -15.516 1.00 94.81 220 VAL A N 1
ATOM 1686 C CA . VAL A 1 220 ? 2.328 -6.976 -16.903 1.00 94.81 220 VAL A CA 1
ATOM 1687 C C . VAL A 1 220 ? 3.395 -6.287 -17.761 1.00 94.81 220 VAL A C 1
ATOM 1689 O O . VAL A 1 220 ? 4.102 -6.962 -18.507 1.00 94.81 220 VAL A O 1
ATOM 1692 N N . ALA A 1 221 ? 3.571 -4.974 -17.609 1.00 92.44 221 ALA A N 1
ATOM 1693 C CA . ALA A 1 221 ? 4.604 -4.193 -18.287 1.00 92.44 221 ALA A CA 1
ATOM 1694 C C . ALA A 1 221 ? 6.028 -4.670 -17.945 1.00 92.44 221 ALA A C 1
ATOM 1696 O O . ALA A 1 221 ? 6.872 -4.769 -18.833 1.00 92.44 221 ALA A O 1
ATOM 1697 N N . THR A 1 222 ? 6.283 -5.026 -16.682 1.00 91.31 222 THR A N 1
ATOM 1698 C CA . THR A 1 222 ? 7.602 -5.499 -16.226 1.00 91.31 222 THR A CA 1
ATOM 1699 C C . THR A 1 222 ? 7.915 -6.925 -16.690 1.00 91.31 222 THR A C 1
ATOM 1701 O O . THR A 1 222 ? 9.028 -7.188 -17.148 1.00 91.31 222 THR A O 1
ATOM 1704 N N . PHE A 1 223 ? 6.954 -7.850 -16.588 1.00 92.81 223 PHE A N 1
ATOM 1705 C CA . PHE A 1 223 ? 7.176 -9.278 -16.864 1.00 92.81 223 PHE A CA 1
ATOM 1706 C C . PHE A 1 223 ? 6.959 -9.668 -18.330 1.00 92.81 223 PHE A C 1
ATOM 1708 O O . PHE A 1 223 ? 7.595 -10.600 -18.820 1.00 92.81 223 PHE A O 1
ATOM 1715 N N . ALA A 1 224 ? 6.061 -8.980 -19.036 1.00 91.81 224 ALA A N 1
ATOM 1716 C CA . ALA A 1 224 ? 5.686 -9.301 -20.409 1.00 91.81 224 ALA A CA 1
ATOM 1717 C C . ALA A 1 224 ? 5.632 -8.048 -21.308 1.00 91.81 224 ALA A C 1
ATOM 1719 O O . ALA A 1 224 ? 4.612 -7.797 -21.959 1.00 91.81 224 ALA A O 1
ATOM 1720 N N . PRO A 1 225 ? 6.739 -7.286 -21.437 1.00 88.88 225 PRO A N 1
ATOM 1721 C CA . PRO A 1 225 ? 6.774 -6.070 -22.257 1.00 88.88 225 PRO A CA 1
ATOM 1722 C C . PRO A 1 225 ? 6.473 -6.338 -23.742 1.00 88.88 225 PRO A C 1
ATOM 1724 O O . PRO A 1 225 ? 6.042 -5.448 -24.467 1.00 88.88 225 PRO A O 1
ATOM 1727 N N . GLN A 1 226 ? 6.648 -7.579 -24.207 1.00 89.06 226 GLN A N 1
ATOM 1728 C CA . GLN A 1 226 ? 6.417 -7.982 -25.599 1.00 89.06 226 GLN A CA 1
ATOM 1729 C C . GLN A 1 226 ? 4.937 -7.994 -26.012 1.00 89.06 226 GLN A C 1
ATOM 1731 O O . GLN A 1 226 ? 4.648 -7.979 -27.205 1.00 89.06 226 GLN A O 1
ATOM 1736 N N . ILE A 1 227 ? 4.005 -8.015 -25.051 1.00 93.88 227 ILE A N 1
ATOM 1737 C CA . ILE A 1 227 ? 2.561 -7.913 -25.326 1.00 93.88 227 ILE A CA 1
ATOM 1738 C C . ILE A 1 227 ? 2.207 -6.494 -25.798 1.00 93.88 227 ILE A C 1
ATOM 1740 O O . ILE A 1 227 ? 1.228 -6.296 -26.518 1.00 93.88 227 ILE A O 1
ATOM 1744 N N . PHE A 1 228 ? 3.022 -5.504 -25.427 1.00 90.81 228 PHE A N 1
ATOM 1745 C CA . PHE A 1 228 ? 2.795 -4.115 -25.787 1.00 90.81 228 PHE A CA 1
ATOM 1746 C C . PHE A 1 228 ? 3.302 -3.808 -27.207 1.00 90.81 228 PHE A C 1
ATOM 1748 O O . PHE A 1 228 ? 4.379 -4.270 -27.614 1.00 90.81 228 PHE A O 1
ATOM 1755 N N . PRO A 1 229 ? 2.562 -2.987 -27.980 1.00 92.00 229 PRO A N 1
ATOM 1756 C CA . PRO A 1 229 ? 3.012 -2.537 -29.292 1.00 92.00 229 PRO A CA 1
ATOM 1757 C C . PRO A 1 229 ? 4.383 -1.857 -29.215 1.00 92.00 229 PRO A C 1
ATOM 1759 O O . PRO A 1 229 ? 4.734 -1.249 -28.206 1.00 92.00 229 PRO A O 1
ATOM 1762 N N . ALA A 1 230 ? 5.161 -1.919 -30.299 1.00 88.31 230 ALA A N 1
ATOM 1763 C CA . ALA A 1 230 ? 6.503 -1.326 -30.343 1.00 88.31 230 ALA A CA 1
ATOM 1764 C C . ALA A 1 230 ? 6.516 0.186 -30.040 1.00 88.31 230 ALA A C 1
ATOM 1766 O O . ALA A 1 230 ? 7.504 0.691 -29.530 1.00 88.31 230 ALA A O 1
ATOM 1767 N N . THR A 1 231 ? 5.409 0.895 -30.284 1.00 90.00 231 THR A N 1
ATOM 1768 C CA . THR A 1 231 ? 5.253 2.326 -29.974 1.00 90.00 231 THR A CA 1
ATOM 1769 C C . THR A 1 231 ? 5.194 2.639 -28.478 1.00 90.00 231 THR A C 1
ATOM 1771 O O . THR A 1 231 ? 5.441 3.775 -28.097 1.00 90.00 231 THR A O 1
ATOM 1774 N N . PHE A 1 232 ? 4.844 1.661 -27.639 1.00 86.19 232 PHE A N 1
ATOM 1775 C CA . PHE A 1 232 ? 4.789 1.804 -26.179 1.00 86.19 232 PHE A CA 1
ATOM 1776 C C . PHE A 1 232 ? 6.068 1.315 -25.489 1.00 86.19 232 PHE A C 1
ATOM 1778 O O . PHE A 1 232 ? 6.170 1.389 -24.266 1.00 86.19 232 PHE A O 1
ATOM 1785 N N . ARG A 1 233 ? 7.032 0.800 -26.262 1.00 87.25 233 ARG A N 1
ATOM 1786 C CA . ARG A 1 233 ? 8.312 0.312 -25.758 1.00 87.25 233 ARG A CA 1
ATOM 1787 C C . ARG A 1 233 ? 9.400 1.352 -25.979 1.00 87.25 233 ARG A C 1
ATOM 1789 O O . ARG A 1 233 ? 9.504 1.933 -27.057 1.00 87.25 233 ARG A O 1
ATOM 1796 N N . ALA A 1 234 ? 10.224 1.561 -24.963 1.00 82.88 234 ALA A N 1
ATOM 1797 C CA . ALA A 1 234 ? 11.435 2.353 -25.076 1.00 82.88 234 ALA A CA 1
ATOM 1798 C C . ALA A 1 234 ? 12.479 1.634 -25.952 1.00 82.88 234 ALA A C 1
ATOM 1800 O O . ALA A 1 234 ? 12.320 0.471 -26.333 1.00 82.88 234 ALA A O 1
ATOM 1801 N N . ALA A 1 235 ? 13.573 2.329 -26.274 1.00 77.62 235 ALA A N 1
ATOM 1802 C CA . ALA A 1 235 ? 14.640 1.800 -27.128 1.00 77.62 235 ALA A CA 1
ATOM 1803 C C . ALA A 1 235 ? 15.310 0.529 -26.565 1.00 77.62 235 ALA A C 1
ATOM 1805 O O . ALA A 1 235 ? 15.863 -0.261 -27.326 1.00 77.62 235 ALA A O 1
ATOM 1806 N N . ASP A 1 236 ? 15.237 0.316 -25.249 1.00 78.75 236 ASP A N 1
ATOM 1807 C CA . ASP A 1 236 ? 15.727 -0.876 -24.548 1.00 78.75 236 ASP A CA 1
ATOM 1808 C C . ASP A 1 236 ? 14.673 -1.996 -24.419 1.00 78.75 236 ASP A C 1
ATOM 1810 O O . ASP A 1 236 ? 14.935 -3.039 -23.822 1.00 78.75 236 ASP A O 1
ATOM 1814 N N . GLY A 1 237 ? 13.483 -1.802 -24.996 1.00 81.75 237 GLY A N 1
ATOM 1815 C CA . GLY A 1 237 ? 12.372 -2.749 -24.959 1.00 81.75 237 GLY A CA 1
ATOM 1816 C C . GLY A 1 237 ? 11.528 -2.700 -23.682 1.00 81.75 237 GLY A C 1
ATOM 1817 O O . GLY A 1 237 ? 10.557 -3.456 -23.599 1.00 81.75 237 GLY A O 1
ATOM 1818 N N . SER A 1 238 ? 11.861 -1.830 -22.722 1.00 84.81 238 SER A N 1
ATOM 1819 C CA . SER A 1 238 ? 11.071 -1.613 -21.505 1.00 84.81 238 SER A CA 1
ATOM 1820 C C . SER A 1 238 ? 9.772 -0.854 -21.802 1.00 84.81 238 SER A C 1
ATOM 1822 O O . SER A 1 238 ? 9.649 -0.169 -22.817 1.00 84.81 238 SER A O 1
ATOM 1824 N N . VAL A 1 239 ? 8.778 -0.994 -20.926 1.00 89.44 239 VAL A N 1
ATOM 1825 C CA . VAL A 1 239 ? 7.488 -0.293 -21.004 1.00 89.44 239 VAL A CA 1
ATOM 1826 C C . VAL A 1 239 ? 7.375 0.622 -19.786 1.00 89.44 239 VAL A C 1
ATOM 1828 O O . VAL A 1 239 ? 7.841 0.257 -18.705 1.00 89.44 239 VAL A O 1
ATOM 1831 N N . ALA A 1 240 ? 6.766 1.797 -19.964 1.00 88.38 240 ALA A N 1
ATOM 1832 C CA . ALA A 1 240 ? 6.479 2.713 -18.862 1.00 88.38 240 ALA A CA 1
ATOM 1833 C C . ALA A 1 240 ? 5.576 2.038 -17.819 1.00 88.38 240 ALA A C 1
ATOM 1835 O O . ALA A 1 240 ? 4.611 1.353 -18.172 1.00 88.38 240 ALA A O 1
ATOM 1836 N N . ILE A 1 241 ? 5.902 2.231 -16.547 1.00 92.38 241 ILE A N 1
ATOM 1837 C CA . ILE A 1 241 ? 5.237 1.628 -15.390 1.00 92.38 241 ILE A CA 1
ATOM 1838 C C . ILE A 1 241 ? 4.587 2.718 -14.528 1.00 92.38 241 ILE A C 1
ATOM 1840 O O . ILE A 1 241 ? 4.796 3.900 -14.763 1.00 92.38 241 ILE A O 1
ATOM 1844 N N . TYR A 1 242 ? 3.756 2.296 -13.576 1.00 95.31 242 TYR A N 1
ATOM 1845 C CA . TYR A 1 242 ? 3.004 3.153 -12.652 1.00 95.31 242 TYR A CA 1
ATOM 1846 C C . TYR A 1 242 ? 3.089 2.632 -11.204 1.00 95.31 242 TYR A C 1
ATOM 1848 O O . TYR A 1 242 ? 2.115 2.679 -10.439 1.00 95.31 242 TYR A O 1
ATOM 1856 N N . PHE A 1 243 ? 4.230 2.041 -10.828 1.00 94.81 243 PHE A N 1
ATOM 1857 C CA . PHE A 1 243 ? 4.445 1.528 -9.471 1.00 94.81 243 PHE A CA 1
ATOM 1858 C C . PHE A 1 243 ? 4.529 2.661 -8.447 1.00 94.81 243 PHE A C 1
ATOM 1860 O O . PHE A 1 243 ? 4.045 2.504 -7.328 1.00 94.81 243 PHE A O 1
ATOM 1867 N N . GLU A 1 244 ? 5.078 3.806 -8.837 1.00 94.38 244 GLU A N 1
ATOM 1868 C CA . GLU A 1 244 ? 5.125 5.040 -8.064 1.00 94.38 244 GLU A CA 1
ATOM 1869 C C . GLU A 1 244 ? 3.725 5.562 -7.742 1.00 94.38 244 GLU A C 1
ATOM 1871 O O . GLU A 1 244 ? 3.433 5.837 -6.580 1.00 94.38 244 GLU A O 1
ATOM 1876 N N . ALA A 1 245 ? 2.824 5.621 -8.728 1.00 94.00 245 ALA A N 1
ATOM 1877 C CA . ALA A 1 245 ? 1.462 6.087 -8.510 1.00 94.00 245 ALA A CA 1
ATOM 1878 C C . ALA A 1 245 ? 0.717 5.157 -7.544 1.00 94.00 245 ALA A C 1
ATOM 1880 O O . ALA A 1 245 ? 0.070 5.619 -6.604 1.00 94.00 245 ALA A O 1
ATOM 1881 N N . ALA A 1 246 ? 0.850 3.840 -7.730 1.00 94.50 246 ALA A N 1
ATOM 1882 C CA . ALA A 1 246 ? 0.231 2.864 -6.841 1.00 94.50 246 ALA A CA 1
ATOM 1883 C C . ALA A 1 246 ? 0.802 2.939 -5.412 1.00 94.50 246 ALA A C 1
ATOM 1885 O O . ALA A 1 246 ? 0.034 2.911 -4.453 1.00 94.50 246 ALA A O 1
ATOM 1886 N N . ALA A 1 247 ? 2.124 3.064 -5.261 1.00 93.69 247 ALA A N 1
ATOM 1887 C CA . ALA A 1 247 ? 2.787 3.112 -3.960 1.00 93.69 247 ALA A CA 1
ATOM 1888 C C . ALA A 1 247 ? 2.521 4.417 -3.193 1.00 93.69 247 ALA A C 1
ATOM 1890 O O . ALA A 1 247 ? 2.380 4.371 -1.981 1.00 93.69 247 ALA A O 1
ATOM 1891 N N . VAL A 1 248 ? 2.436 5.566 -3.871 1.00 93.69 248 VAL A N 1
ATOM 1892 C CA . VAL A 1 248 ? 2.213 6.871 -3.218 1.00 93.69 248 VAL A CA 1
ATOM 1893 C C . VAL A 1 248 ? 0.761 7.059 -2.772 1.00 93.69 248 VAL A C 1
ATOM 1895 O O . VAL A 1 248 ? 0.507 7.740 -1.782 1.00 93.69 248 VAL A O 1
ATOM 1898 N N . ILE A 1 249 ? -0.201 6.477 -3.493 1.00 92.75 249 ILE A N 1
ATOM 1899 C CA . ILE A 1 249 ? -1.627 6.561 -3.135 1.00 92.75 249 ILE A CA 1
ATOM 1900 C C . ILE A 1 249 ? -1.973 5.656 -1.936 1.00 92.75 249 ILE A C 1
ATOM 1902 O O . ILE A 1 249 ? -2.952 5.930 -1.239 1.00 92.75 249 ILE A O 1
ATOM 1906 N N . THR A 1 250 ? -1.217 4.575 -1.728 1.00 87.44 250 THR A N 1
ATOM 1907 C CA . THR A 1 250 ? -1.504 3.533 -0.728 1.00 87.44 250 THR A CA 1
ATOM 1908 C C . THR A 1 250 ? -0.914 3.870 0.638 1.00 87.44 250 THR A C 1
ATOM 1910 O O . THR A 1 250 ? -1.649 3.722 1.640 1.00 87.44 250 THR A O 1
#

Foldseek 3Di:
DDDDDDDDDDDDDDDDDDDPDDDPDDPQPFDALLQPRDTHRPVPAPAWDADPNDIGGHPDPVSNVVCVVPVVVRVVPDPDPPPPPPDPQPFWWADPVGRVDTDGDWDADLQQRHITHGPDCPPDDPDDPVNVVLVVLVVLLCVLLVVLLCLVVVCVVPVCCVVQPVLNNLVSLLVSLVCLQVVSVVVLVVSLVSCVVSVNDDPSVVLNVVLVVQSVVSVCQNPPLVVDDPVQADPVSGGDGRSSVSSVSD

Secondary structure (DSSP, 8-state):
----------------------------PPEEPTTT--EE-TTT-SEEEEETTEEEEESSHHHHHHHHH-HHHHHTTSSS--------TTPEEEETTEEEEEEES--B-TTT-PBPEESS--TT--S-HHHHHHHHHHHHHHHHHHHHHHHHHHHHHH-GGGTS-HHHHHHHHHHHHHHIIIIISHHHHHHHHHHHHTT---HHHHHHHHHHHHHHHHHHHHH-GGGS-GGGB-TTS-B---HHHHHHH-

pLDDT: mean 77.27, std 17.96, range [32.47, 96.75]

Sequence (250 aa):
MTEHDAHAGHHHHDHADHPHAGAERSPVEAVKDPVCGMEVNPATAGFRSEYGGKTYFFCSAKCHDTFEAAPTAYVATEAQPRPAREQPKGVIYTCPMHPQIRQMGPGNCPICGMTLEPEVTTGETGPSAELLDMTRRFWVGLVLAVPVLALEMGGHLTNLHMLLGAQASNWIQFLLATPVVLWAGWPFFTRAWQSLVTRRLNMFTLIAMGTGVAWAYSVVATFAPQIFPATFRAADGSVAIYFEAAAVIT

Radius of gyration: 30.58 Å; chains: 1; bounding box: 106×47×79 Å